Protein AF-0000000074961803 (afdb_homodimer)

Foldseek 3Di:
DQVVLVVQQVCLVDLAAAEAEAEDPDDCVVLVVLQCPPHFRDHPPRGRPDRRYHYQYLVVLPDPVPPVVRSVVVSVCSRCVCVLVSVVVVCVVVVHDDDPVSVVCVVCPNPPVVSPD/DQVVLVVQLVCLVDLAAAEAEAEDPDDCVVLVVLQCPPHFRDHPPRGRPDRRYHYQYLVVLPDPVPPVVRSVVVSVCSRCVCVLVSVVVVCVVVVHDDDPVSVVCVVCPNPPPVSPD

Solvent-accessible surface area (backbone atoms only — not comparable to full-atom values): 13201 Å² total; per-residue (Å²): 105,70,59,52,31,39,51,50,28,59,48,26,75,44,62,46,37,36,38,37,37,36,58,49,92,64,88,54,62,66,51,54,52,59,26,20,82,89,48,74,41,49,40,96,89,40,63,33,77,44,89,34,39,44,63,45,61,43,62,77,33,62,52,86,84,62,53,59,58,61,21,49,50,53,46,49,49,60,73,45,62,59,50,65,58,51,49,51,51,50,32,51,75,68,68,43,77,77,47,71,68,44,54,54,32,52,71,68,41,58,86,44,56,82,70,48,133,106,71,58,53,32,39,51,48,26,60,47,25,76,44,62,47,38,36,39,36,37,37,57,50,91,65,87,55,64,69,50,53,51,59,25,21,81,89,50,75,40,48,40,97,89,38,62,34,76,44,88,34,38,44,63,45,60,43,60,78,32,63,53,87,84,62,52,59,57,60,20,49,50,54,47,50,48,61,73,44,60,60,50,62,59,50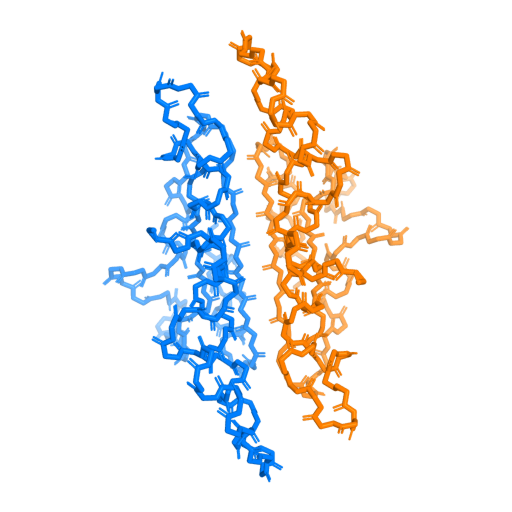,49,50,52,49,33,50,75,68,68,42,77,78,47,69,65,43,54,53,34,54,71,69,41,57,87,45,57,82,70,48,134

Nearest PDB structures (foldseek):
  8h4m-assembly1_A  TM=3.396E-01  e=4.569E+00  Mus musculus
  8jqz-assembly1_A  TM=2.822E-01  e=9.195E+00  Mus musculus molossinus
  8h4m-assembly1_A  TM=3.396E-01  e=3.663E+00  Mus musculus

pLDDT: mean 82.12, std 13.28, range [30.39, 95.25]

InterPro domains:
  IPR010734 Copine, C-terminal [PF07002] (1-98)
  IPR045052 Copine [PTHR10857] (1-99)

Structure (mmCIF, N/CA/C/O backbone):
data_AF-0000000074961803-model_v1
#
loop_
_entity.id
_entity.type
_entity.pdbx_description
1 polymer 'Copine C-terminal domain-containing protein'
#
loop_
_atom_site.group_PDB
_atom_site.id
_atom_site.type_symbol
_atom_site.label_atom_id
_atom_site.label_alt_id
_atom_site.label_comp_id
_atom_site.label_asym_id
_atom_site.label_entity_id
_atom_site.label_seq_id
_atom_site.pdbx_PDB_ins_code
_atom_site.Cartn_x
_atom_site.Cartn_y
_atom_site.Cartn_z
_atom_site.occupancy
_atom_site.B_iso_or_equiv
_atom_site.auth_seq_id
_atom_site.auth_comp_id
_atom_site.auth_asym_id
_atom_site.auth_atom_id
_atom_site.pdbx_PDB_model_num
ATOM 1 N N . MET A 1 1 ? -10.328 10.172 -13.977 1 75.62 1 MET A N 1
ATOM 2 C CA . MET A 1 1 ? -10.898 8.938 -13.453 1 75.62 1 MET A CA 1
ATOM 3 C C . MET A 1 1 ? -10.914 7.852 -14.516 1 75.62 1 MET A C 1
ATOM 5 O O . MET A 1 1 ? -10.438 6.738 -14.289 1 75.62 1 MET A O 1
ATOM 9 N N . ALA A 1 2 ? -11.359 8.328 -15.734 1 78.88 2 ALA A N 1
ATOM 10 C CA . ALA A 1 2 ? -11.453 7.32 -16.797 1 78.88 2 ALA A CA 1
ATOM 11 C C . ALA A 1 2 ? -10.086 6.727 -17.109 1 78.88 2 ALA A C 1
ATOM 13 O O . ALA A 1 2 ? -9.945 5.508 -17.219 1 78.88 2 ALA A O 1
ATOM 14 N N . GLN A 1 3 ? -9.125 7.531 -17.094 1 83.81 3 GLN A N 1
ATOM 15 C CA . GLN A 1 3 ? -7.781 7.078 -17.453 1 83.81 3 GLN A CA 1
ATOM 16 C C . GLN A 1 3 ? -7.18 6.223 -16.344 1 83.81 3 GLN A C 1
ATOM 18 O O . GLN A 1 3 ? -6.508 5.227 -16.609 1 83.81 3 GLN A O 1
ATOM 23 N N . THR A 1 4 ? -7.547 6.578 -15.219 1 88.81 4 THR A N 1
ATOM 24 C CA . THR A 1 4 ? -7.051 5.812 -14.078 1 88.81 4 THR A CA 1
ATOM 25 C C . THR A 1 4 ? -7.684 4.422 -14.047 1 88.81 4 THR A C 1
ATOM 27 O O . THR A 1 4 ? -7 3.43 -13.789 1 88.81 4 THR A O 1
ATOM 30 N N . LYS A 1 5 ? -8.914 4.406 -14.391 1 92.44 5 LYS A N 1
ATOM 31 C CA . LYS A 1 5 ? -9.609 3.119 -14.414 1 92.44 5 LYS A CA 1
ATOM 32 C C . LYS A 1 5 ? -9.016 2.201 -15.477 1 92.44 5 LYS A C 1
ATOM 34 O O . LYS A 1 5 ? -8.844 1.002 -15.25 1 92.44 5 LYS A O 1
ATOM 39 N N . GLU A 1 6 ? -8.695 2.834 -16.578 1 92.31 6 GLU A N 1
ATOM 40 C CA . GLU A 1 6 ? -8.07 2.041 -17.625 1 92.31 6 GLU A CA 1
ATOM 41 C C . GLU A 1 6 ? -6.742 1.453 -17.172 1 92.31 6 GLU A C 1
ATOM 43 O O . GLU A 1 6 ? -6.445 0.289 -17.438 1 92.31 6 GLU A O 1
ATOM 48 N N . SER A 1 7 ? -6.012 2.283 -16.547 1 90.62 7 SER A N 1
ATOM 49 C CA . SER A 1 7 ? -4.711 1.839 -16.062 1 90.62 7 SER A CA 1
ATOM 50 C C . SER A 1 7 ? -4.859 0.701 -15.055 1 90.62 7 SER A C 1
ATOM 52 O O . SER A 1 7 ? -4.082 -0.256 -15.07 1 90.62 7 SER A O 1
ATOM 54 N N . ILE A 1 8 ? -5.832 0.821 -14.258 1 92.44 8 ILE A N 1
ATOM 55 C CA . ILE A 1 8 ? -6.062 -0.197 -13.234 1 92.44 8 ILE A CA 1
ATOM 56 C C . ILE A 1 8 ? -6.512 -1.497 -13.898 1 92.44 8 ILE A C 1
ATOM 58 O O . ILE A 1 8 ? -6.047 -2.58 -13.531 1 92.44 8 ILE A O 1
ATOM 62 N N . VAL A 1 9 ? -7.352 -1.393 -14.883 1 93.81 9 VAL A N 1
ATOM 63 C CA . VAL A 1 9 ? -7.844 -2.564 -15.602 1 93.81 9 VAL A CA 1
ATOM 64 C C . VAL A 1 9 ? -6.676 -3.285 -16.281 1 93.81 9 VAL A C 1
ATOM 66 O O . VAL A 1 9 ? -6.562 -4.512 -16.188 1 93.81 9 VAL A O 1
ATOM 69 N N . ASN A 1 10 ? -5.805 -2.537 -16.828 1 90.75 10 ASN A N 1
ATOM 70 C CA . ASN A 1 10 ? -4.645 -3.125 -17.5 1 90.75 10 ASN A CA 1
ATOM 71 C C . ASN A 1 10 ? -3.674 -3.734 -16.5 1 90.75 10 ASN A C 1
ATOM 73 O O . ASN A 1 10 ? -3.104 -4.797 -16.734 1 90.75 10 ASN A O 1
ATOM 77 N N . ALA A 1 11 ? -3.523 -3.074 -15.422 1 90.19 11 ALA A N 1
ATOM 78 C CA . ALA A 1 11 ? -2.605 -3.543 -14.383 1 90.19 11 ALA A CA 1
ATOM 79 C C . ALA A 1 11 ? -3.115 -4.832 -13.742 1 90.19 11 ALA A C 1
ATOM 81 O O . ALA A 1 11 ? -2.324 -5.652 -13.273 1 90.19 11 ALA A O 1
ATOM 82 N N . SER A 1 12 ? -4.348 -5.02 -13.781 1 91.31 12 SER A N 1
ATOM 83 C CA . SER A 1 12 ? -4.965 -6.16 -13.117 1 91.31 12 SER A CA 1
ATOM 84 C C . SER A 1 12 ? -4.566 -7.473 -13.781 1 91.31 12 SER A C 1
ATOM 86 O O . SER A 1 12 ? -4.781 -8.547 -13.219 1 91.31 12 SER A O 1
ATOM 88 N N . LYS A 1 13 ? -3.971 -7.355 -14.93 1 89.31 13 LYS A N 1
ATOM 89 C CA . LYS A 1 13 ? -3.492 -8.539 -15.641 1 89.31 13 LYS A CA 1
ATOM 90 C C . LYS A 1 13 ? -2.17 -9.031 -15.055 1 89.31 13 LYS A C 1
ATOM 92 O O . LYS A 1 13 ? -1.731 -10.141 -15.352 1 89.31 13 LYS A O 1
ATOM 97 N N . PHE A 1 14 ? -1.564 -8.203 -14.273 1 84.94 14 PHE A N 1
ATOM 98 C CA . PHE A 1 14 ? -0.27 -8.523 -13.68 1 84.94 14 PHE A CA 1
ATOM 99 C C . PHE A 1 14 ? -0.413 -8.82 -12.195 1 84.94 14 PHE A C 1
ATOM 101 O O . PHE A 1 14 ? -1.359 -8.359 -11.555 1 84.94 14 PHE A O 1
ATOM 108 N N . PRO A 1 15 ? 0.457 -9.688 -11.656 1 85.94 15 PRO A N 1
ATOM 109 C CA . PRO A 1 15 ? 0.42 -10 -10.227 1 85.94 15 PRO A CA 1
ATOM 110 C C . PRO A 1 15 ? 0.887 -8.836 -9.359 1 85.94 15 PRO A C 1
ATOM 112 O O . PRO A 1 15 ? 2.021 -8.836 -8.875 1 85.94 15 PRO A O 1
ATOM 115 N N . MET A 1 16 ? -0.04 -7.84 -9.172 1 89.06 16 MET A N 1
ATOM 116 C CA . MET A 1 16 ? 0.317 -6.691 -8.344 1 89.06 16 MET A CA 1
ATOM 117 C C . MET A 1 16 ? -0.865 -6.25 -7.488 1 89.06 16 MET A C 1
ATOM 119 O O . MET A 1 16 ? -1.997 -6.68 -7.715 1 89.06 16 MET A O 1
ATOM 123 N N . LEU A 1 17 ? -0.54 -5.508 -6.5 1 91.94 17 LEU A N 1
ATOM 124 C CA . LEU A 1 17 ? -1.51 -4.891 -5.602 1 91.94 17 LEU A CA 1
ATOM 125 C C . LEU A 1 17 ? -1.197 -3.412 -5.402 1 91.94 17 LEU A C 1
ATOM 127 O O . LEU A 1 17 ? -0.03 -3.029 -5.285 1 91.94 17 LEU A O 1
ATOM 131 N N . ILE A 1 18 ? -2.264 -2.623 -5.434 1 94.62 18 ILE A N 1
ATOM 132 C CA . ILE A 1 18 ? -2.135 -1.193 -5.176 1 94.62 18 ILE A CA 1
ATOM 133 C C . ILE A 1 18 ? -2.867 -0.83 -3.887 1 94.62 18 ILE A C 1
ATOM 135 O O . ILE A 1 18 ? -4.07 -1.071 -3.76 1 94.62 18 ILE A O 1
ATOM 139 N N . ILE A 1 19 ? -2.148 -0.297 -2.922 1 95.06 19 ILE A N 1
ATOM 140 C CA . ILE A 1 19 ? -2.717 0.167 -1.662 1 95.06 19 ILE A CA 1
ATOM 141 C C . ILE A 1 19 ? -2.676 1.692 -1.607 1 95.06 19 ILE A C 1
ATOM 143 O O . ILE A 1 19 ? -1.617 2.299 -1.795 1 95.06 19 ILE A O 1
ATOM 147 N N . THR A 1 20 ? -3.814 2.258 -1.482 1 95.25 20 THR A N 1
ATOM 148 C CA . THR A 1 20 ? -3.912 3.707 -1.357 1 95.25 20 THR A CA 1
ATOM 149 C C . THR A 1 20 ? -4.301 4.102 0.064 1 95.25 20 THR A C 1
ATOM 151 O O . THR A 1 20 ? -5.336 3.668 0.574 1 95.25 20 THR A O 1
ATOM 154 N N . VAL A 1 21 ? -3.49 4.848 0.674 1 93.25 21 VAL A N 1
ATOM 155 C CA . VAL A 1 21 ? -3.734 5.316 2.035 1 93.25 21 VAL A CA 1
ATOM 156 C C . VAL A 1 21 ? -4.109 6.793 2.016 1 93.25 21 VAL A C 1
ATOM 158 O O . VAL A 1 21 ? -3.338 7.633 1.545 1 93.25 21 VAL A O 1
ATOM 161 N N . GLY A 1 22 ? -5.258 7.137 2.494 1 91.88 22 GLY A N 1
ATOM 162 C CA . GLY A 1 22 ? -5.707 8.516 2.615 1 91.88 22 GLY A CA 1
ATOM 163 C C . GLY A 1 22 ? -5.531 9.078 4.012 1 91.88 22 GLY A C 1
ATOM 164 O O . GLY A 1 22 ? -6.141 8.594 4.969 1 91.88 22 GLY A O 1
ATOM 165 N N . MET A 1 23 ? -4.785 10.125 4.289 1 80.56 23 MET A N 1
ATOM 166 C CA . MET A 1 23 ? -4.402 10.609 5.613 1 80.56 23 MET A CA 1
ATOM 167 C C . MET A 1 23 ? -5.281 11.781 6.039 1 80.56 23 MET A C 1
ATOM 169 O O . MET A 1 23 ? -5.375 12.086 7.227 1 80.56 23 MET A O 1
ATOM 173 N N . GLY A 1 24 ? -5.93 12.477 5.266 1 74.44 24 GLY A N 1
ATOM 174 C CA . GLY A 1 24 ? -6.621 13.695 5.648 1 74.44 24 GLY A CA 1
ATOM 175 C C . GLY A 1 24 ? -8.117 13.633 5.418 1 74.44 24 GLY A C 1
ATOM 176 O O . GLY A 1 24 ? -8.656 12.57 5.094 1 74.44 24 GLY A O 1
ATOM 177 N N . PRO A 1 25 ? -8.688 14.719 5.934 1 75.5 25 PRO A N 1
ATOM 178 C CA . PRO A 1 25 ? -10.141 14.828 5.812 1 75.5 25 PRO A CA 1
ATOM 179 C C . PRO A 1 25 ? -10.594 15.023 4.367 1 75.5 25 PRO A C 1
ATOM 181 O O . PRO A 1 25 ? -11.781 15.258 4.121 1 75.5 25 PRO A O 1
ATOM 184 N N . ALA A 1 26 ? -9.727 14.773 3.516 1 78.44 26 ALA A N 1
ATOM 185 C CA . ALA A 1 26 ? -10.102 14.977 2.117 1 78.44 26 ALA A CA 1
ATOM 186 C C . ALA A 1 26 ? -11.133 13.945 1.675 1 78.44 26 ALA A C 1
ATOM 188 O O . ALA A 1 26 ? -11.438 13 2.41 1 78.44 26 ALA A O 1
ATOM 189 N N . GLU A 1 27 ? -11.789 14.398 0.527 1 82.44 27 GLU A N 1
ATOM 190 C CA . GLU A 1 27 ? -12.742 13.461 -0.07 1 82.44 27 GLU A CA 1
ATOM 191 C C . GLU A 1 27 ? -12.023 12.398 -0.897 1 82.44 27 GLU A C 1
ATOM 193 O O . GLU A 1 27 ? -11.297 12.727 -1.84 1 82.44 27 GLU A O 1
ATOM 198 N N . PHE A 1 28 ? -12.227 11.156 -0.485 1 86.44 28 PHE A N 1
ATOM 199 C CA . PHE A 1 28 ? -11.547 10.055 -1.158 1 86.44 28 PHE A CA 1
ATOM 200 C C . PHE A 1 28 ? -12.539 9.195 -1.929 1 86.44 28 PHE A C 1
ATOM 202 O O . PHE A 1 28 ? -12.352 7.988 -2.064 1 86.44 28 PHE A O 1
ATOM 209 N N . ASP A 1 29 ? -13.586 9.922 -2.434 1 87.44 29 ASP A N 1
ATOM 210 C CA . ASP A 1 29 ? -14.625 9.18 -3.152 1 87.44 29 ASP A CA 1
ATOM 211 C C . ASP A 1 29 ? -14.039 8.477 -4.375 1 87.44 29 ASP A C 1
ATOM 213 O O . ASP A 1 29 ? -14.43 7.352 -4.695 1 87.44 29 ASP A O 1
ATOM 217 N N . ALA A 1 30 ? -13.195 9.133 -5.031 1 87.75 30 ALA A N 1
ATOM 218 C CA . ALA A 1 30 ? -12.578 8.547 -6.223 1 87.75 30 ALA A CA 1
ATOM 219 C C . ALA A 1 30 ? -11.766 7.309 -5.867 1 87.75 30 ALA A C 1
ATOM 221 O O . ALA A 1 30 ? -11.789 6.312 -6.594 1 87.75 30 ALA A O 1
ATOM 222 N N . MET A 1 31 ? -11.07 7.359 -4.723 1 90.12 31 MET A N 1
ATOM 223 C CA . MET A 1 31 ? -10.25 6.227 -4.297 1 90.12 31 MET A CA 1
ATOM 224 C C . MET A 1 31 ? -11.133 5.059 -3.857 1 90.12 31 MET A C 1
ATOM 226 O O . MET A 1 31 ? -10.781 3.896 -4.07 1 90.12 31 MET A O 1
ATOM 230 N N . VAL A 1 32 ? -12.25 5.391 -3.297 1 90.38 32 VAL A N 1
ATOM 231 C CA . VAL A 1 32 ? -13.219 4.371 -2.902 1 90.38 32 VAL A CA 1
ATOM 232 C C . VAL A 1 32 ? -13.781 3.68 -4.145 1 90.38 32 VAL A C 1
ATOM 234 O O . VAL A 1 32 ? -13.969 2.461 -4.148 1 90.38 32 VAL A O 1
ATOM 237 N N . GLU A 1 33 ? -13.992 4.457 -5.141 1 89.94 33 GLU A N 1
ATOM 238 C CA . GLU A 1 33 ? -14.484 3.893 -6.395 1 89.94 33 GLU A CA 1
ATOM 239 C C . GLU A 1 33 ? -13.445 2.984 -7.039 1 89.94 33 GLU A C 1
ATOM 241 O O . GLU A 1 33 ? -13.773 1.898 -7.52 1 89.94 33 GLU A O 1
ATOM 246 N N . LEU A 1 34 ? -12.242 3.402 -7.027 1 91.5 34 LEU A N 1
ATOM 247 C CA . LEU A 1 34 ? -11.172 2.627 -7.641 1 91.5 34 LEU A CA 1
ATOM 248 C C . LEU A 1 34 ? -10.945 1.324 -6.883 1 91.5 34 LEU A C 1
ATOM 250 O O . LEU A 1 34 ? -10.43 0.354 -7.445 1 91.5 34 LEU A O 1
ATOM 254 N N . ASP A 1 35 ? -11.148 1.322 -5.559 1 90.56 35 ASP A N 1
ATOM 255 C CA . ASP A 1 35 ? -11.039 0.117 -4.742 1 90.56 35 ASP A CA 1
ATOM 256 C C . ASP A 1 35 ? -11.984 -0.974 -5.238 1 90.56 35 ASP A C 1
ATOM 258 O O . ASP A 1 35 ? -11.695 -2.164 -5.09 1 90.56 35 ASP A O 1
ATOM 262 N N . GLY A 1 36 ? -13.086 -0.629 -5.922 1 85.25 36 GLY A N 1
ATOM 263 C CA . GLY A 1 36 ? -13.992 -1.536 -6.609 1 85.25 36 GLY A CA 1
ATOM 264 C C . GLY A 1 36 ? -14.625 -2.559 -5.684 1 85.25 36 GLY A C 1
ATOM 265 O O . GLY A 1 36 ? -14.891 -3.693 -6.094 1 85.25 36 GLY A O 1
ATOM 266 N N . ASP A 1 37 ? -14.703 -2.285 -4.375 1 80.06 37 ASP A N 1
ATOM 267 C CA . ASP A 1 37 ? -15.289 -3.244 -3.441 1 80.06 37 ASP A CA 1
ATOM 268 C C . ASP A 1 37 ? -16.734 -3.551 -3.803 1 80.06 37 ASP A C 1
ATOM 270 O O . ASP A 1 37 ? -17.172 -4.703 -3.723 1 80.06 37 ASP A O 1
ATOM 274 N N . ASP A 1 38 ? -17.453 -2.588 -4.273 1 83.12 38 ASP A N 1
ATOM 275 C CA . ASP A 1 38 ? -18.875 -2.766 -4.602 1 83.12 38 ASP A CA 1
ATOM 276 C C . ASP A 1 38 ? -19.047 -3.182 -6.062 1 83.12 38 ASP A C 1
ATOM 278 O O . ASP A 1 38 ? -19.812 -4.102 -6.359 1 83.12 38 ASP A O 1
ATOM 282 N N . VAL A 1 39 ? -18.297 -2.486 -6.91 1 86.12 39 VAL A N 1
ATOM 283 C CA . VAL A 1 39 ? -18.359 -2.768 -8.344 1 86.12 39 VAL A CA 1
ATOM 284 C C . VAL A 1 39 ? -16.938 -2.881 -8.898 1 86.12 39 VAL A C 1
ATOM 286 O O . VAL A 1 39 ? -16.125 -1.963 -8.75 1 86.12 39 VAL A O 1
ATOM 289 N N . ARG A 1 40 ? -16.766 -3.992 -9.555 1 92.5 40 ARG A N 1
ATOM 290 C CA . ARG A 1 40 ? -15.469 -4.215 -10.188 1 92.5 40 ARG A CA 1
ATOM 291 C C . ARG A 1 40 ? -15.109 -3.07 -11.125 1 92.5 40 ARG A C 1
ATOM 293 O O . ARG A 1 40 ? -15.953 -2.604 -11.891 1 92.5 40 ARG A O 1
ATOM 300 N N . VAL A 1 41 ? -13.836 -2.602 -11.023 1 93.56 41 VAL A N 1
ATOM 301 C CA . VAL A 1 41 ? -13.367 -1.518 -11.875 1 93.56 41 VAL A CA 1
ATOM 302 C C . VAL A 1 41 ? -13.398 -1.965 -13.336 1 93.56 41 VAL A C 1
ATOM 304 O O . VAL A 1 41 ? -13.016 -3.09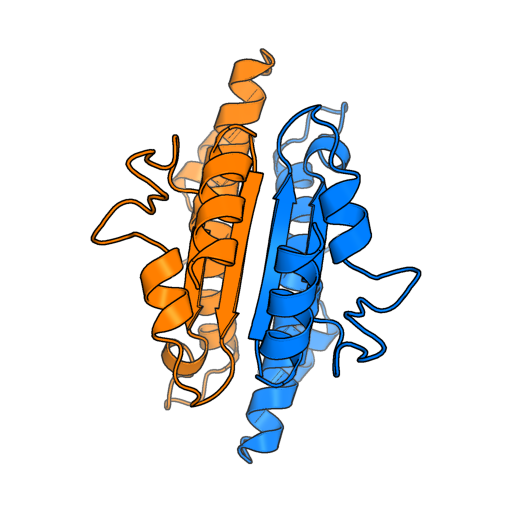4 -13.656 1 93.56 41 VAL A O 1
ATOM 307 N N . SER A 1 42 ? -13.938 -1.119 -14.156 1 94.5 42 SER A N 1
ATOM 308 C CA . SER A 1 42 ? -14.023 -1.426 -15.578 1 94.5 42 SER A CA 1
ATOM 309 C C . SER A 1 42 ? -13.734 -0.192 -16.438 1 94.5 42 SER A C 1
ATOM 311 O O . SER A 1 42 ? -13.781 0.935 -15.938 1 94.5 42 SER A O 1
ATOM 313 N N . PHE A 1 43 ? -13.297 -0.5 -17.625 1 93.19 43 PHE A N 1
ATOM 314 C CA . PHE A 1 43 ? -13.031 0.545 -18.609 1 93.19 43 PHE A CA 1
ATOM 315 C C . PHE A 1 43 ? -13.438 0.089 -20 1 93.19 43 PHE A C 1
ATOM 317 O O . PHE A 1 43 ? -12.922 -0.915 -20.5 1 93.19 43 PHE A O 1
ATOM 324 N N . ARG A 1 44 ? -14.406 0.854 -20.656 1 94.31 44 ARG A N 1
ATOM 325 C CA . ARG A 1 44 ? -14.914 0.551 -22 1 94.31 44 ARG A CA 1
ATOM 326 C C . ARG A 1 44 ? -15.344 -0.907 -22.094 1 94.31 44 ARG A C 1
ATOM 328 O O . ARG A 1 44 ? -14.945 -1.616 -23.016 1 94.31 44 ARG A O 1
ATOM 335 N N . GLY A 1 45 ? -16.047 -1.364 -21.047 1 93.69 45 GLY A N 1
ATOM 336 C CA . GLY A 1 45 ? -16.641 -2.689 -21.094 1 93.69 45 GLY A CA 1
ATOM 337 C C . GLY A 1 45 ? -15.703 -3.783 -20.641 1 93.69 45 GLY A C 1
ATOM 338 O O . GLY A 1 45 ? -16.094 -4.945 -20.516 1 93.69 45 GLY A O 1
ATOM 339 N N . LYS A 1 46 ? -14.523 -3.422 -20.453 1 94.75 46 LYS A N 1
ATOM 340 C CA . LYS A 1 46 ? -13.562 -4.406 -19.969 1 94.75 46 LYS A CA 1
ATOM 341 C C . LYS A 1 46 ? -13.383 -4.316 -18.453 1 94.75 46 LYS A C 1
ATOM 343 O O . LYS A 1 46 ? -13.078 -3.246 -17.922 1 94.75 46 LYS A O 1
ATOM 348 N N . TYR A 1 47 ? -13.602 -5.418 -17.828 1 94.56 47 TYR A N 1
ATOM 349 C CA . TYR A 1 47 ? -13.5 -5.453 -16.375 1 94.56 47 TYR A CA 1
ATOM 350 C C . TYR A 1 47 ? -12.094 -5.863 -15.945 1 94.56 47 TYR A C 1
ATOM 352 O O . TYR A 1 47 ? -11.422 -6.629 -16.641 1 94.56 47 TYR A O 1
ATOM 360 N N . ALA A 1 48 ? -11.727 -5.289 -14.742 1 95 48 ALA A N 1
ATOM 361 C CA . ALA A 1 48 ? -10.469 -5.742 -14.148 1 95 48 ALA A CA 1
ATOM 362 C C . ALA A 1 48 ? -10.484 -7.246 -13.898 1 95 48 ALA A C 1
ATOM 364 O O . ALA A 1 48 ? -11.5 -7.797 -13.461 1 95 48 ALA A O 1
ATOM 365 N N . GLN A 1 49 ? -9.344 -7.879 -14.234 1 91 49 GLN A N 1
ATOM 366 C CA . GLN A 1 49 ? -9.25 -9.328 -14.07 1 91 49 GLN A CA 1
ATOM 367 C C . GLN A 1 49 ? -9.266 -9.711 -12.594 1 91 49 GLN A C 1
ATOM 369 O O . GLN A 1 49 ? -9.789 -10.773 -12.227 1 91 49 GLN A O 1
ATOM 374 N N . ARG A 1 50 ? -8.688 -8.93 -11.789 1 87.44 50 ARG A N 1
ATOM 375 C CA . ARG A 1 50 ? -8.633 -9.133 -10.352 1 87.44 50 ARG A CA 1
ATOM 376 C C . ARG A 1 50 ? -8.82 -7.816 -9.602 1 87.44 50 ARG A C 1
ATOM 378 O O . ARG A 1 50 ? -8.672 -6.742 -10.18 1 87.44 50 ARG A O 1
ATOM 385 N N . ASP A 1 51 ? -9.242 -7.984 -8.391 1 90 51 ASP A N 1
ATOM 386 C CA . ASP A 1 51 ? -9.281 -6.824 -7.508 1 90 51 ASP A CA 1
ATOM 387 C C . ASP A 1 51 ? -7.898 -6.5 -6.961 1 90 51 ASP A C 1
ATOM 389 O O . ASP A 1 51 ? -7.383 -7.211 -6.094 1 90 51 ASP A O 1
ATOM 393 N N . ILE A 1 52 ? -7.371 -5.336 -7.531 1 91.69 52 ILE A N 1
ATOM 394 C CA . ILE A 1 52 ? -5.969 -5.133 -7.188 1 91.69 52 ILE A CA 1
ATOM 395 C C . ILE A 1 52 ? -5.824 -3.873 -6.34 1 91.69 52 ILE A C 1
ATOM 397 O O . ILE A 1 52 ? -4.727 -3.555 -5.871 1 91.69 52 ILE A O 1
ATOM 401 N N . VAL A 1 53 ? -6.887 -3.08 -6.109 1 94.5 53 VAL A N 1
ATOM 402 C CA . VAL A 1 53 ? -6.777 -1.812 -5.398 1 94.5 53 VAL A CA 1
ATOM 403 C C . VAL A 1 53 ? -7.418 -1.938 -4.016 1 94.5 53 VAL A C 1
ATOM 405 O O . VAL A 1 53 ? -8.516 -2.484 -3.883 1 94.5 53 VAL A O 1
ATOM 408 N N . GLN A 1 54 ? -6.699 -1.562 -3.018 1 93.56 54 GLN A N 1
ATOM 409 C CA . GLN A 1 54 ? -7.18 -1.475 -1.643 1 93.56 54 GLN A C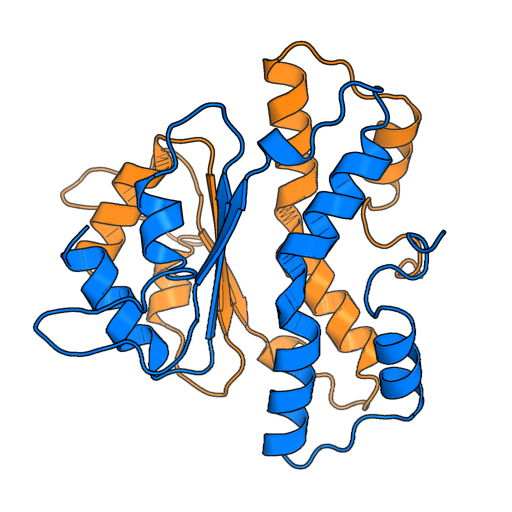A 1
ATOM 410 C C . GLN A 1 54 ? -7.055 -0.051 -1.106 1 93.56 54 GLN A C 1
ATOM 412 O O . GLN A 1 54 ? -5.973 0.539 -1.142 1 93.56 54 GLN A O 1
ATOM 417 N N . PHE A 1 55 ? -8.141 0.528 -0.681 1 94.81 55 PHE A N 1
ATOM 418 C CA . PHE A 1 55 ? -8.125 1.861 -0.093 1 94.81 55 PHE A CA 1
ATOM 419 C C . PHE A 1 55 ? -8.211 1.784 1.427 1 94.81 55 PHE A C 1
ATOM 421 O O . PHE A 1 55 ? -9.086 1.108 1.972 1 94.81 55 PHE A O 1
ATOM 428 N N . VAL A 1 56 ? -7.289 2.486 2.117 1 93.25 56 VAL A N 1
ATOM 429 C CA . VAL A 1 56 ? -7.227 2.518 3.574 1 93.25 56 VAL A CA 1
ATOM 430 C C . VAL A 1 56 ? -7.312 3.963 4.062 1 93.25 56 VAL A C 1
ATOM 432 O O . VAL A 1 56 ? -6.328 4.703 4.004 1 93.25 56 VAL A O 1
ATOM 435 N N . PRO A 1 57 ? -8.547 4.34 4.496 1 90.25 57 PRO A N 1
ATOM 436 C CA . PRO A 1 57 ? -8.703 5.695 5.031 1 90.25 57 PRO A CA 1
ATOM 437 C C . PRO A 1 57 ? -8.109 5.852 6.43 1 90.25 57 PRO A C 1
ATOM 439 O O . PRO A 1 57 ? -8.664 5.332 7.402 1 90.25 57 PRO A O 1
ATOM 442 N N . PHE A 1 58 ? -7.148 6.598 6.555 1 82.19 58 PHE A N 1
ATOM 443 C CA . PHE A 1 58 ? -6.375 6.805 7.773 1 82.19 58 PHE A CA 1
ATOM 444 C C . PHE A 1 58 ? -7.262 7.352 8.891 1 82.19 58 PHE A C 1
ATOM 446 O O . PHE A 1 58 ? -7.121 6.961 10.047 1 82.19 58 PHE A O 1
ATOM 453 N N . ARG A 1 59 ? -8.141 8.156 8.508 1 78.81 59 ARG A N 1
ATOM 454 C CA . ARG A 1 59 ? -8.953 8.867 9.484 1 78.81 59 ARG A CA 1
ATOM 455 C C . ARG A 1 59 ? -9.82 7.902 10.289 1 78.81 59 ARG A C 1
ATOM 457 O O . ARG A 1 59 ? -10.188 8.195 11.43 1 78.81 59 ARG A O 1
ATOM 464 N N . ASP A 1 60 ? -10.023 6.766 9.766 1 82.06 60 ASP A N 1
ATOM 465 C CA . ASP A 1 60 ? -10.898 5.801 10.422 1 82.06 60 ASP A CA 1
ATOM 466 C C . ASP A 1 60 ? -10.164 5.082 11.555 1 82.06 60 ASP A C 1
ATOM 468 O O . ASP A 1 60 ? -10.797 4.422 12.383 1 82.06 60 ASP A O 1
ATOM 472 N N . TYR A 1 61 ? -8.945 5.324 11.609 1 77.81 61 TYR A N 1
ATOM 473 C CA . TYR A 1 61 ? -8.188 4.547 12.578 1 77.81 61 TYR A CA 1
ATOM 474 C C . TYR A 1 61 ? -7.703 5.43 13.727 1 77.81 61 TYR A C 1
ATOM 476 O O . TYR A 1 61 ? -7.16 4.93 14.711 1 77.81 61 TYR A O 1
ATOM 484 N N . ILE A 1 62 ? -7.852 6.625 13.469 1 73.5 62 ILE A N 1
ATOM 485 C CA . ILE A 1 62 ? -7.441 7.527 14.539 1 73.5 62 ILE A CA 1
ATOM 486 C C . ILE A 1 62 ? -8.516 7.559 15.625 1 73.5 62 ILE A C 1
ATOM 488 O O . ILE A 1 62 ? -9.672 7.875 15.352 1 73.5 62 ILE A O 1
ATOM 492 N N . ASP A 1 63 ? -8.211 6.656 16.594 1 67.12 63 ASP A N 1
ATOM 493 C CA . ASP A 1 63 ? -9.133 6.578 17.719 1 67.12 63 ASP A CA 1
ATOM 494 C C . ASP A 1 63 ? -9.008 7.809 18.609 1 67.12 63 ASP A C 1
ATOM 496 O O . ASP A 1 63 ? -7.934 8.406 18.719 1 67.12 63 ASP A O 1
ATOM 500 N N . LYS A 1 64 ? -10.156 8.195 19.047 1 64.56 64 LYS A N 1
ATOM 501 C CA . LYS A 1 64 ? -10.258 9.328 19.969 1 64.56 64 LYS A CA 1
ATOM 502 C C . LYS A 1 64 ? -9.688 8.977 21.344 1 64.56 64 LYS A C 1
ATOM 504 O O . LYS A 1 64 ? -9.383 9.859 22.141 1 64.56 64 LYS A O 1
ATOM 509 N N . THR A 1 65 ? -9.555 7.801 21.578 1 66.62 65 THR A N 1
ATOM 510 C CA . THR A 1 65 ? -9.141 7.414 22.922 1 66.62 65 THR A CA 1
ATOM 511 C C . THR A 1 65 ? -7.68 7.785 23.172 1 66.62 65 THR A C 1
ATOM 513 O O . THR A 1 65 ? -7.23 7.824 24.328 1 66.62 65 THR A O 1
ATOM 516 N N . GLY A 1 66 ? -7.027 8.117 22.125 1 71.94 66 GLY A N 1
ATOM 517 C CA . GLY A 1 66 ? -5.672 8.617 22.312 1 71.94 66 GLY A CA 1
ATOM 518 C C . GLY A 1 66 ? -4.617 7.527 22.219 1 71.94 66 GLY A C 1
ATOM 519 O O . GLY A 1 66 ? -3.426 7.801 22.359 1 71.94 66 GLY A O 1
ATOM 520 N N . ASN A 1 67 ? -5.059 6.312 22.109 1 79.81 67 ASN A N 1
ATOM 521 C CA . ASN A 1 67 ? -4.059 5.27 21.922 1 79.81 67 ASN A CA 1
ATOM 522 C C . ASN A 1 67 ? -3.621 5.176 20.469 1 79.81 67 ASN A C 1
ATOM 524 O O . ASN A 1 67 ? -4.145 4.355 19.703 1 79.81 67 ASN A O 1
ATOM 528 N N . HIS A 1 68 ? -2.625 5.902 20.141 1 81.31 68 HIS A N 1
ATOM 529 C CA . HIS A 1 68 ? -2.195 6.055 18.766 1 81.31 68 HIS A CA 1
ATOM 530 C C . HIS A 1 68 ? -1.4 4.84 18.297 1 81.31 68 HIS A C 1
ATOM 532 O O . HIS A 1 68 ? -1.289 4.594 17.094 1 81.31 68 HIS A O 1
ATOM 538 N N . ILE A 1 69 ? -0.885 4.156 19.297 1 80.25 69 ILE A N 1
ATOM 539 C CA . ILE A 1 69 ? -0.185 2.924 18.953 1 80.25 69 ILE A CA 1
ATOM 540 C C . ILE A 1 69 ? -1.183 1.893 18.422 1 80.25 69 ILE A C 1
ATOM 542 O O . ILE A 1 69 ? -0.93 1.23 17.422 1 80.25 69 ILE A O 1
ATOM 546 N N . LEU A 1 70 ? -2.248 1.812 19.094 1 81.56 70 LEU A N 1
ATOM 547 C CA . LEU A 1 70 ? -3.295 0.894 18.672 1 81.56 70 LEU A CA 1
ATOM 548 C C . LEU A 1 70 ? -3.869 1.319 17.312 1 81.56 70 LEU A C 1
ATOM 550 O O . LEU A 1 70 ? -4.16 0.475 16.469 1 81.56 70 LEU A O 1
ATOM 554 N N . SER A 1 71 ? -3.982 2.566 17.078 1 84.56 71 SER A N 1
ATOM 555 C CA . SER A 1 71 ? -4.48 3.078 15.812 1 84.56 71 SER A CA 1
ATOM 556 C C . SER A 1 71 ? -3.549 2.709 14.664 1 84.56 71 SER A C 1
ATOM 558 O O . SER A 1 71 ? -4 2.262 13.609 1 84.56 71 SER A O 1
ATOM 560 N N . LEU A 1 72 ? -2.279 2.889 14.93 1 84.62 72 LEU A N 1
ATOM 561 C CA . LEU A 1 72 ? -1.291 2.557 13.906 1 84.62 72 LEU A CA 1
ATOM 562 C C . LEU A 1 72 ? -1.293 1.061 13.617 1 84.62 72 LEU A C 1
ATOM 564 O O . LEU A 1 72 ? -1.179 0.651 12.461 1 84.62 72 LEU A O 1
ATOM 568 N N . ALA A 1 73 ? -1.468 0.31 14.609 1 84 73 ALA A N 1
ATOM 569 C CA . ALA A 1 73 ? -1.508 -1.141 14.438 1 84 73 ALA A CA 1
ATOM 570 C C . ALA A 1 73 ? -2.703 -1.563 13.594 1 84 73 ALA A C 1
ATOM 572 O O . ALA A 1 73 ? -2.592 -2.467 12.758 1 84 73 ALA A O 1
ATOM 573 N N . ARG A 1 74 ? -3.781 -0.931 13.797 1 85.88 74 ARG A N 1
ATOM 574 C CA . ARG A 1 74 ? -4.98 -1.232 13.023 1 85.88 74 ARG A CA 1
ATOM 575 C C . ARG A 1 74 ? -4.816 -0.804 11.57 1 85.88 74 ARG A C 1
ATOM 577 O O . ARG A 1 74 ? -5.238 -1.515 10.656 1 85.88 74 ARG A O 1
ATOM 584 N N . LEU A 1 75 ? -4.215 0.331 11.453 1 87.94 75 LEU A N 1
ATOM 585 C CA . LEU A 1 75 ? -3.924 0.81 10.109 1 87.94 75 LEU A CA 1
ATOM 586 C C . LEU A 1 75 ? -2.996 -0.154 9.375 1 87.94 75 LEU A C 1
ATOM 588 O O . LEU A 1 75 ? -3.25 -0.515 8.227 1 87.94 75 LEU A O 1
ATOM 592 N N . ALA A 1 76 ? -1.977 -0.547 10.047 1 89.19 76 ALA A N 1
ATOM 593 C CA . ALA A 1 76 ? -1.008 -1.465 9.453 1 89.19 76 ALA A CA 1
ATOM 594 C C . ALA A 1 76 ? -1.661 -2.797 9.102 1 89.19 76 ALA A C 1
ATOM 596 O O . ALA A 1 76 ? -1.366 -3.381 8.055 1 89.19 76 ALA A O 1
ATOM 597 N N . LYS A 1 77 ? -2.5 -3.236 9.875 1 87.38 77 LYS A N 1
ATOM 598 C CA . LYS A 1 77 ? -3.221 -4.48 9.617 1 87.38 77 LYS A CA 1
ATOM 599 C C . LYS A 1 77 ? -4.004 -4.395 8.305 1 87.38 77 LYS A C 1
ATOM 601 O O . LYS A 1 77 ? -3.979 -5.328 7.5 1 87.38 77 LYS A O 1
ATOM 606 N N . ASP A 1 78 ? -4.66 -3.305 8.156 1 89.62 78 ASP A N 1
ATOM 607 C CA . ASP A 1 78 ? -5.477 -3.156 6.957 1 89.62 78 ASP A CA 1
ATOM 608 C C . ASP A 1 78 ? -4.605 -2.938 5.727 1 89.62 78 ASP A C 1
ATOM 610 O O . ASP A 1 78 ? -4.938 -3.398 4.633 1 89.62 78 ASP A O 1
ATOM 614 N N . VAL A 1 79 ? -3.504 -2.277 5.867 1 91.06 79 VAL A N 1
ATOM 615 C CA . VAL A 1 79 ? -2.572 -2.053 4.77 1 91.06 79 VAL A CA 1
ATOM 616 C C . VAL A 1 79 ? -1.984 -3.387 4.312 1 91.06 79 VAL A C 1
ATOM 618 O O . VAL A 1 79 ? -1.847 -3.633 3.111 1 91.06 79 VAL A O 1
ATOM 621 N N . LEU A 1 80 ? -1.801 -4.27 5.188 1 91.31 80 LEU A N 1
ATOM 622 C CA . LEU A 1 80 ? -1.142 -5.527 4.863 1 91.31 80 LEU A CA 1
ATOM 623 C C . LEU A 1 80 ? -2.166 -6.637 4.633 1 91.31 80 LEU A C 1
ATOM 625 O O . LEU A 1 80 ? -1.799 -7.789 4.406 1 91.31 80 LEU A O 1
ATOM 629 N N . ALA A 1 81 ? -3.334 -6.359 4.66 1 88.19 81 ALA A N 1
ATOM 630 C CA . ALA A 1 81 ? -4.426 -7.324 4.754 1 88.19 81 ALA A CA 1
ATOM 631 C C . ALA A 1 81 ? -4.293 -8.406 3.688 1 88.19 81 ALA A C 1
ATOM 633 O O . ALA A 1 81 ? -4.508 -9.594 3.965 1 88.19 81 ALA A O 1
ATOM 634 N N . GLU A 1 82 ? -3.859 -8.055 2.492 1 87.31 82 GLU A N 1
ATOM 635 C CA . GLU A 1 82 ? -3.885 -9.008 1.388 1 87.31 82 GLU A CA 1
ATOM 636 C C . GLU A 1 82 ? -2.48 -9.516 1.062 1 87.31 82 GLU A C 1
ATOM 638 O O . GLU A 1 82 ? -2.318 -10.453 0.277 1 87.31 82 GLU A O 1
ATOM 643 N N . ILE A 1 83 ? -1.55 -8.953 1.705 1 88.44 83 ILE A N 1
ATOM 644 C CA . ILE A 1 83 ? -0.168 -9.203 1.308 1 88.44 83 ILE A CA 1
ATOM 645 C C . ILE A 1 83 ? 0.234 -10.625 1.704 1 88.44 83 ILE A C 1
ATOM 647 O O . ILE A 1 83 ? 0.789 -11.367 0.893 1 88.44 83 ILE A O 1
ATOM 651 N N . PRO A 1 84 ? -0.097 -11.148 2.92 1 86.31 84 PRO A N 1
ATOM 652 C CA . PRO A 1 84 ? 0.313 -12.508 3.27 1 86.31 84 PRO A CA 1
ATOM 653 C C . PRO A 1 84 ? -0.304 -13.562 2.354 1 86.31 84 PRO A C 1
ATOM 655 O O . PRO A 1 84 ? 0.377 -14.508 1.947 1 86.31 84 PRO A O 1
ATOM 658 N N . GLU A 1 85 ? -1.56 -13.344 2.074 1 85.56 85 GLU A N 1
ATOM 659 C CA . GLU A 1 85 ? -2.225 -14.305 1.203 1 85.56 85 GLU A CA 1
ATOM 660 C C . GLU A 1 85 ? -1.642 -14.266 -0.207 1 85.56 85 GLU A C 1
ATOM 662 O O . GLU A 1 85 ? -1.498 -15.312 -0.853 1 85.56 85 GLU A O 1
ATOM 667 N N . GLN A 1 86 ? -1.437 -13.094 -0.692 1 85.44 86 GLN A N 1
ATOM 668 C CA . GLN A 1 86 ? -0.827 -12.969 -2.012 1 85.44 86 GLN A CA 1
ATOM 669 C C . GLN A 1 86 ? 0.575 -13.57 -2.029 1 85.44 86 GLN A C 1
ATOM 671 O O . GLN A 1 86 ? 0.99 -14.164 -3.029 1 85.44 86 GLN A O 1
ATOM 676 N N . PHE A 1 87 ? 1.225 -13.383 -0.948 1 84.25 87 PHE A N 1
ATOM 677 C CA . PHE A 1 87 ? 2.537 -14 -0.788 1 84.25 87 PHE A CA 1
ATOM 678 C C . PHE A 1 87 ? 2.439 -15.516 -0.875 1 84.25 87 PHE A C 1
ATOM 680 O O . PHE A 1 87 ? 3.223 -16.156 -1.583 1 84.25 87 PHE A O 1
ATOM 687 N N . LEU A 1 88 ? 1.51 -16.078 -0.194 1 82.94 88 LEU A N 1
ATOM 688 C CA . LEU A 1 88 ? 1.314 -17.516 -0.201 1 82.94 88 LEU A CA 1
ATOM 689 C C . LEU A 1 88 ? 0.952 -18.016 -1.598 1 82.94 88 LEU A C 1
ATOM 691 O O . LEU A 1 88 ? 1.448 -19.047 -2.041 1 82.94 88 LEU A O 1
ATOM 695 N N . SER A 1 89 ? 0.043 -17.219 -2.148 1 84.12 89 SER A N 1
ATOM 696 C CA . SER A 1 89 ? -0.357 -17.578 -3.504 1 84.12 89 SER A CA 1
ATOM 697 C C . SER A 1 89 ? 0.837 -17.578 -4.453 1 84.12 89 SER A C 1
ATOM 699 O O . SER A 1 89 ? 0.98 -18.484 -5.281 1 84.12 89 SER A O 1
ATOM 701 N N . TYR A 1 90 ? 1.646 -16.641 -4.363 1 82.38 90 TYR A N 1
ATOM 702 C CA . TYR A 1 90 ? 2.859 -16.547 -5.168 1 82.38 90 TYR A CA 1
ATOM 703 C C . TYR A 1 90 ? 3.775 -17.734 -4.91 1 82.38 90 TYR A C 1
ATOM 705 O O . TYR A 1 90 ? 4.32 -18.312 -5.848 1 82.38 90 TYR A O 1
ATOM 713 N N . MET A 1 91 ? 3.949 -18.094 -3.68 1 82.31 91 MET A N 1
ATOM 714 C CA . MET A 1 91 ? 4.805 -19.219 -3.316 1 82.31 91 MET A CA 1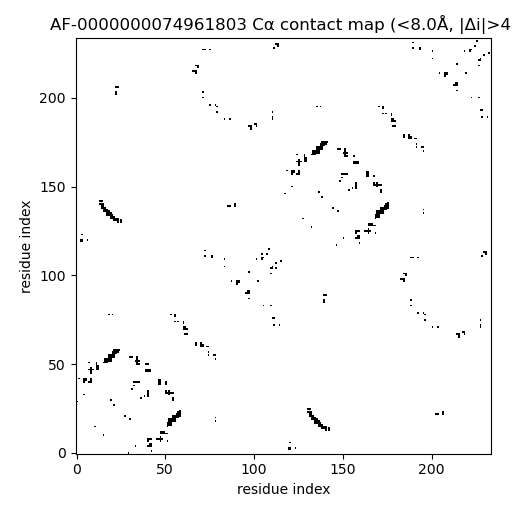
ATOM 715 C C . MET A 1 91 ? 4.293 -20.516 -3.938 1 82.31 91 MET A C 1
ATOM 717 O O . MET A 1 91 ? 5.062 -21.281 -4.523 1 82.31 91 MET A O 1
ATOM 721 N N . ARG A 1 92 ? 3.078 -20.703 -3.834 1 84.62 92 ARG A N 1
ATOM 722 C CA . ARG A 1 92 ? 2.463 -21.906 -4.379 1 84.62 92 ARG A CA 1
ATOM 723 C C . ARG A 1 92 ? 2.637 -21.969 -5.895 1 84.62 92 ARG A C 1
ATOM 725 O O . ARG A 1 92 ? 2.934 -23.031 -6.445 1 84.62 92 ARG A O 1
ATOM 732 N N . ALA A 1 93 ? 2.475 -20.906 -6.453 1 83.38 93 ALA A N 1
ATOM 733 C CA . ALA A 1 93 ? 2.613 -20.844 -7.906 1 83.38 93 ALA A CA 1
ATOM 734 C C . ALA A 1 93 ? 4.039 -21.172 -8.336 1 83.38 93 ALA A C 1
ATOM 736 O O . ALA A 1 93 ? 4.266 -21.672 -9.438 1 83.38 93 ALA A O 1
ATOM 737 N N . ARG A 1 94 ? 4.902 -20.984 -7.484 1 82.81 94 ARG A N 1
ATOM 738 C CA . ARG A 1 94 ? 6.301 -21.25 -7.797 1 82.81 94 ARG A CA 1
ATOM 739 C C . ARG A 1 94 ? 6.73 -22.609 -7.273 1 82.81 94 ARG A C 1
ATOM 741 O O . ARG A 1 94 ? 7.902 -22.984 -7.379 1 82.81 94 ARG A O 1
ATOM 748 N N . GLY A 1 95 ? 5.867 -23.203 -6.699 1 84 95 GLY A N 1
ATOM 749 C CA . GLY A 1 95 ? 6.16 -24.531 -6.191 1 84 95 GLY A CA 1
ATOM 750 C C . GLY A 1 95 ? 6.898 -24.516 -4.867 1 84 95 GLY A C 1
ATOM 751 O O . GLY A 1 95 ? 7.602 -25.469 -4.531 1 84 95 GLY A O 1
ATOM 752 N N . ILE A 1 96 ? 6.781 -23.453 -4.328 1 81 96 ILE A N 1
ATOM 753 C CA . ILE A 1 96 ? 7.43 -23.328 -3.027 1 81 96 ILE A CA 1
ATOM 754 C C . ILE A 1 96 ? 6.441 -23.688 -1.92 1 81 96 ILE A C 1
ATOM 756 O O . ILE A 1 96 ? 5.344 -23.141 -1.85 1 81 96 ILE A O 1
ATOM 760 N N . LYS A 1 97 ? 6.762 -24.672 -1.112 1 82.38 97 LYS A N 1
ATOM 761 C CA . LYS A 1 97 ? 5.91 -25.078 0.006 1 82.38 97 LYS A CA 1
ATOM 762 C C . LYS A 1 97 ? 6.148 -24.172 1.221 1 82.38 97 LYS A C 1
ATOM 764 O O . LYS A 1 97 ? 7.277 -24.062 1.696 1 82.38 97 LYS A O 1
ATOM 769 N N . PRO A 1 98 ? 5.016 -23.594 1.526 1 78.19 98 PRO A N 1
ATOM 770 C CA . PRO A 1 98 ? 5.195 -22.797 2.736 1 78.19 98 PRO A CA 1
ATOM 771 C C . PRO A 1 98 ? 5.621 -23.625 3.941 1 78.19 98 PRO A C 1
ATOM 773 O O . PRO A 1 98 ? 5.199 -24.781 4.078 1 78.19 98 PRO A O 1
ATOM 776 N N . SER A 1 99 ? 6.434 -23.062 4.727 1 78.69 99 SER A N 1
ATOM 777 C CA . SER A 1 99 ? 6.883 -23.766 5.93 1 78.69 99 SER A CA 1
ATOM 778 C C . SER A 1 99 ? 5.762 -23.875 6.957 1 78.69 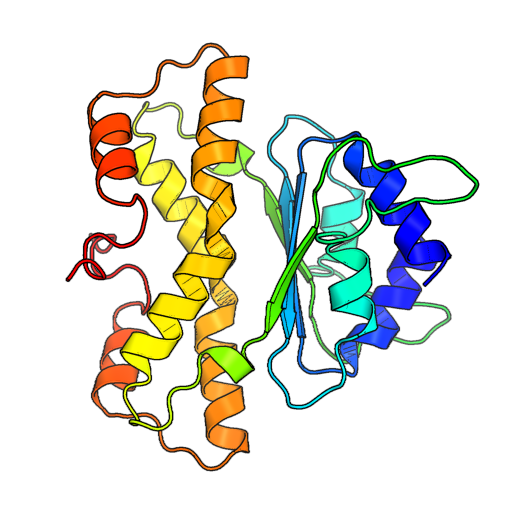99 SER A C 1
ATOM 780 O O . SER A 1 99 ? 4.77 -23.141 6.879 1 78.69 99 SER A O 1
ATOM 782 N N . LEU A 1 100 ? 5.988 -24.859 7.828 1 78.06 100 LEU A N 1
ATOM 783 C CA . LEU A 1 100 ? 5.035 -25.016 8.922 1 78.06 100 LEU A CA 1
ATOM 784 C C . LEU A 1 100 ? 4.945 -23.734 9.742 1 78.06 100 LEU A C 1
ATOM 786 O O . LEU A 1 100 ? 3.855 -23.344 10.172 1 78.06 100 LEU A O 1
ATOM 790 N N . ALA A 1 101 ? 5.973 -23.172 9.898 1 75.88 101 ALA A N 1
ATOM 791 C CA . ALA A 1 101 ? 6.023 -21.938 10.664 1 75.88 101 ALA A CA 1
ATOM 792 C C . ALA A 1 101 ? 5.172 -20.859 10.016 1 75.88 101 ALA A C 1
ATOM 794 O O . ALA A 1 101 ? 4.461 -20.109 10.703 1 75.88 101 ALA A O 1
ATOM 795 N N . TYR A 1 102 ? 5.227 -20.766 8.75 1 76.38 102 TYR A N 1
ATOM 796 C CA . TYR A 1 102 ? 4.426 -19.781 8.023 1 76.38 102 TYR A CA 1
ATOM 797 C C . TYR A 1 102 ? 2.939 -20.062 8.195 1 76.38 102 TYR A C 1
ATOM 799 O O . TYR A 1 102 ? 2.16 -19.141 8.477 1 76.38 102 TYR A O 1
ATOM 807 N N . LYS A 1 103 ? 2.65 -21.312 8.117 1 77.25 103 LYS A N 1
ATOM 808 C CA . LYS A 1 103 ? 1.247 -21.688 8.227 1 77.25 103 LYS A CA 1
ATOM 809 C C . LYS A 1 103 ? 0.688 -21.344 9.602 1 77.25 103 LYS A C 1
ATOM 811 O O . LYS A 1 103 ? -0.437 -20.844 9.711 1 77.25 103 LYS A O 1
ATOM 816 N N . VAL A 1 104 ? 1.491 -21.609 10.539 1 77.31 104 VAL A N 1
ATOM 817 C CA . VAL A 1 104 ? 1.066 -21.328 11.914 1 77.31 104 VAL A CA 1
ATOM 818 C C . VAL A 1 104 ? 0.92 -19.828 12.117 1 77.31 104 VAL A C 1
ATOM 820 O O . VAL A 1 104 ? -0.038 -19.359 12.742 1 77.31 104 VAL A O 1
ATOM 823 N N . SER A 1 105 ? 1.81 -19.078 11.586 1 74.38 105 SER A N 1
ATOM 824 C CA . SER A 1 105 ? 1.788 -17.625 11.742 1 74.38 105 SER A CA 1
ATOM 825 C C . SER A 1 105 ? 0.573 -17.016 11.047 1 74.38 105 SER A C 1
ATOM 827 O O . SER A 1 105 ? -0.051 -16.094 11.578 1 74.38 105 SER A O 1
ATOM 829 N N . MET A 1 106 ? 0.322 -17.562 9.953 1 73.75 106 MET A N 1
ATOM 830 C CA . MET A 1 106 ? -0.786 -17.016 9.18 1 73.75 106 MET A CA 1
ATOM 831 C C . MET A 1 106 ? -2.123 -17.312 9.852 1 73.75 106 MET A C 1
ATOM 833 O O . MET A 1 106 ? -3.086 -16.562 9.695 1 73.75 106 MET A O 1
ATOM 837 N N . THR A 1 107 ? -2.049 -18.422 10.484 1 72.06 107 THR A N 1
ATOM 838 C CA . THR A 1 107 ? -3.27 -18.797 11.188 1 72.06 107 THR A CA 1
ATOM 839 C C . THR A 1 107 ? -3.504 -17.891 12.383 1 72.06 107 THR A C 1
ATOM 841 O O . THR A 1 107 ? -4.648 -17.609 12.742 1 72.06 107 THR A O 1
ATOM 844 N N . ASN A 1 108 ? -2.363 -17.469 13.039 1 63.22 108 ASN A N 1
ATOM 845 C CA . ASN A 1 108 ? -2.498 -16.625 14.219 1 63.22 108 ASN A CA 1
ATOM 846 C C . ASN A 1 108 ? -2.48 -15.148 13.852 1 63.22 108 ASN A C 1
ATOM 848 O O . ASN A 1 108 ? -2.648 -14.289 14.719 1 63.22 108 ASN A O 1
ATOM 852 N N . GLY A 1 109 ? -2.461 -14.883 12.688 1 57.59 109 GLY A N 1
ATOM 853 C CA . GLY A 1 109 ? -2.359 -13.516 12.188 1 57.59 109 GLY A CA 1
ATOM 854 C C . GLY A 1 109 ? -0.933 -13.094 11.891 1 57.59 109 GLY A C 1
ATOM 855 O O . GLY A 1 109 ? -0.053 -13.203 12.742 1 57.59 109 GLY A O 1
ATOM 856 N N . PRO A 1 110 ? -0.567 -13.273 10.711 1 53.91 110 PRO A N 1
ATOM 857 C CA . PRO A 1 110 ? 0.829 -13.18 10.281 1 53.91 110 PRO A CA 1
ATOM 858 C C . PRO A 1 110 ? 1.598 -12.078 11.008 1 53.91 110 PRO A C 1
ATOM 860 O O . PRO A 1 110 ? 2.738 -12.289 11.43 1 53.91 110 PRO A O 1
ATOM 863 N N . LEU A 1 111 ? 1.331 -10.898 10.531 1 54.12 111 LEU A N 1
ATOM 864 C CA . LEU A 1 111 ? 2.301 -9.844 10.781 1 54.12 111 LEU A CA 1
ATOM 865 C C . LEU A 1 111 ? 2.281 -9.422 12.25 1 54.12 111 LEU A C 1
ATOM 867 O O . LEU A 1 111 ? 3.287 -8.945 12.781 1 54.12 111 LEU A O 1
ATOM 871 N N . PHE A 1 112 ? 1.056 -9.453 12.984 1 51.34 112 PHE A N 1
ATOM 872 C CA . PHE A 1 112 ? 1.062 -8.695 14.227 1 51.34 112 PHE A CA 1
ATOM 873 C C . PHE A 1 112 ? 0.979 -9.625 15.43 1 51.34 112 PHE A C 1
ATOM 875 O O . PHE A 1 112 ? -0.105 -9.859 15.969 1 51.34 112 PHE A O 1
ATOM 882 N N . PRO A 1 113 ? 1.737 -10.633 15.383 1 42.25 113 PRO A N 1
ATOM 883 C CA . PRO A 1 113 ? 1.53 -11.328 16.656 1 42.25 113 PRO A CA 1
ATOM 884 C C . PRO A 1 113 ? 1.287 -10.375 17.812 1 42.25 113 PRO A C 1
ATOM 886 O O . PRO A 1 113 ? 0.531 -10.703 18.734 1 42.25 113 PRO A O 1
ATOM 889 N N . LEU A 1 114 ? 2.223 -9.477 17.969 1 40 114 LEU A N 1
ATOM 890 C CA . LEU A 1 114 ? 2.105 -8.648 19.156 1 40 114 LEU A CA 1
ATOM 891 C C . LEU A 1 114 ? 0.782 -7.891 19.172 1 40 114 LEU A C 1
ATOM 893 O O . LEU A 1 114 ? 0.45 -7.227 20.156 1 40 114 LEU A O 1
ATOM 897 N N . MET A 1 115 ? 0.265 -7.578 18.047 1 35.97 115 MET A N 1
ATOM 898 C CA . MET A 1 115 ? -1.034 -6.918 18.156 1 35.97 115 MET A CA 1
ATOM 899 C C . MET A 1 115 ? -2.109 -7.914 18.578 1 35.97 115 MET A C 1
ATOM 901 O O . MET A 1 115 ? -3.295 -7.574 18.625 1 35.97 115 MET A O 1
ATOM 905 N N . ALA A 1 116 ? -1.865 -8.992 18.531 1 32.47 116 ALA A N 1
ATOM 906 C CA . ALA A 1 116 ? -2.85 -9.914 19.094 1 32.47 116 ALA A CA 1
ATOM 907 C C . ALA A 1 116 ? -3.238 -9.5 20.516 1 32.47 116 ALA A C 1
ATOM 909 O O . ALA A 1 116 ? -2.436 -8.906 21.234 1 32.47 116 ALA A O 1
ATOM 910 N N . ASP A 1 117 ? -4.633 -9.711 20.828 1 30.84 117 ASP A N 1
ATOM 911 C CA . ASP A 1 117 ? -5.227 -9.43 22.141 1 30.84 117 ASP A CA 1
ATOM 912 C C . ASP A 1 117 ? -4.32 -9.914 23.266 1 30.84 117 ASP A C 1
ATOM 914 O O . ASP A 1 117 ? -3.691 -10.969 23.156 1 30.84 117 ASP A O 1
ATOM 918 N N . MET B 1 1 ? 0.828 5.512 -19.484 1 76.75 1 MET B N 1
ATOM 919 C CA . MET B 1 1 ? 1.813 6.062 -18.562 1 76.75 1 MET B CA 1
ATOM 920 C C . MET B 1 1 ? 1.587 7.555 -18.344 1 76.75 1 MET B C 1
ATOM 922 O O . MET B 1 1 ? 1.526 8.023 -17.203 1 76.75 1 MET B O 1
ATOM 926 N N . ALA B 1 2 ? 1.309 8.219 -19.531 1 79.31 2 ALA B N 1
ATOM 927 C CA . ALA B 1 2 ? 1.132 9.664 -19.406 1 79.31 2 ALA B CA 1
ATOM 928 C C . ALA B 1 2 ? -0.069 10 -18.531 1 79.31 2 ALA B C 1
ATOM 930 O O . ALA B 1 2 ? 0.019 10.852 -17.641 1 79.31 2 ALA B O 1
ATOM 931 N N . GLN B 1 3 ? -1.062 9.258 -18.672 1 84.06 3 GLN B N 1
ATOM 932 C CA . GLN B 1 3 ? -2.287 9.531 -17.922 1 84.06 3 GLN B CA 1
ATOM 933 C C . GLN B 1 3 ? -2.125 9.172 -16.453 1 84.06 3 GLN B C 1
ATOM 935 O O . GLN B 1 3 ? -2.611 9.883 -15.578 1 84.06 3 GLN B O 1
ATOM 940 N N . THR B 1 4 ? -1.376 8.195 -16.281 1 88.94 4 THR B N 1
ATOM 941 C CA . THR B 1 4 ? -1.13 7.781 -14.906 1 88.94 4 THR B CA 1
ATOM 942 C C . THR B 1 4 ? -0.271 8.812 -14.18 1 88.94 4 THR B C 1
ATOM 944 O O . THR B 1 4 ? -0.531 9.133 -13.016 1 88.94 4 THR B O 1
ATOM 947 N N . LYS B 1 5 ? 0.65 9.32 -14.898 1 92.5 5 LYS B N 1
ATOM 948 C CA . LYS B 1 5 ? 1.511 10.344 -14.305 1 92.5 5 LYS B CA 1
ATOM 949 C C . LYS B 1 5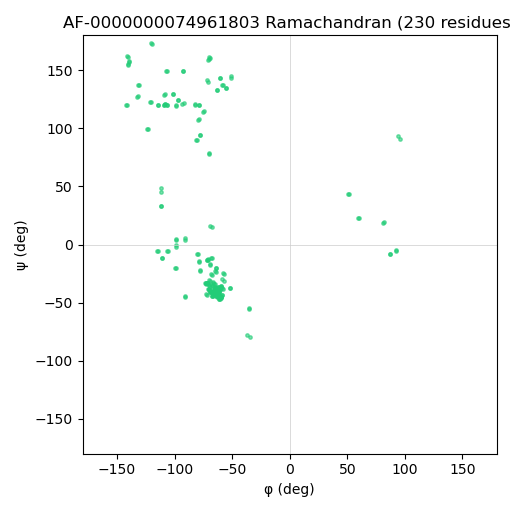 ? 0.713 11.586 -13.938 1 92.5 5 LYS B C 1
ATOM 951 O O . LYS B 1 5 ? 0.925 12.18 -12.875 1 92.5 5 LYS B O 1
ATOM 956 N N . GLU B 1 6 ? -0.194 11.875 -14.828 1 92.38 6 GLU B N 1
ATOM 957 C CA . GLU B 1 6 ? -1.039 13.031 -14.531 1 92.38 6 GLU B CA 1
ATOM 958 C C . GLU B 1 6 ? -1.861 12.805 -13.266 1 92.38 6 GLU B C 1
ATOM 960 O O . GLU B 1 6 ? -1.992 13.711 -12.438 1 92.38 6 GLU B O 1
ATOM 965 N N . SER B 1 7 ? -2.393 11.656 -13.203 1 90.62 7 SER B N 1
ATOM 966 C CA . SER B 1 7 ? -3.201 11.32 -12.039 1 90.62 7 SER B CA 1
ATOM 967 C C . SER B 1 7 ? -2.377 11.383 -10.758 1 90.62 7 SER B C 1
ATOM 969 O O . SER B 1 7 ? -2.854 11.867 -9.727 1 90.62 7 SER B O 1
ATOM 971 N N . ILE B 1 8 ? -1.199 10.938 -10.859 1 92.38 8 ILE B N 1
ATOM 972 C CA . ILE B 1 8 ? -0.322 10.93 -9.695 1 92.38 8 ILE B CA 1
ATOM 973 C C . ILE B 1 8 ? 0.048 12.359 -9.312 1 92.38 8 ILE B C 1
ATOM 975 O O . ILE B 1 8 ? 0.04 12.711 -8.133 1 92.38 8 ILE B O 1
ATOM 979 N N . VAL B 1 9 ? 0.31 13.172 -10.289 1 93.81 9 VAL B N 1
ATOM 980 C CA . VAL B 1 9 ? 0.662 14.57 -10.047 1 93.81 9 VAL B CA 1
ATOM 981 C C . VAL B 1 9 ? -0.498 15.281 -9.359 1 93.81 9 VAL B C 1
ATOM 983 O O . VAL B 1 9 ? -0.295 16 -8.383 1 93.81 9 VAL B O 1
ATOM 986 N N . ASN B 1 10 ? -1.68 15.008 -9.789 1 90.75 10 ASN B N 1
ATOM 987 C CA . ASN B 1 10 ? -2.855 15.625 -9.195 1 90.75 10 ASN B CA 1
ATOM 988 C C . ASN B 1 10 ? -3.113 15.102 -7.785 1 90.75 10 ASN B C 1
ATOM 990 O O . ASN B 1 10 ? -3.486 15.859 -6.891 1 90.75 10 ASN B O 1
ATOM 994 N N . ALA B 1 11 ? -2.893 13.852 -7.625 1 90.19 11 ALA B N 1
ATOM 995 C CA . ALA B 1 11 ? -3.119 13.227 -6.328 1 90.19 11 ALA B CA 1
ATOM 996 C C . ALA B 1 11 ? -2.113 13.719 -5.293 1 90.19 11 ALA B C 1
ATOM 998 O O . ALA B 1 11 ? -2.408 13.758 -4.098 1 90.19 11 ALA B O 1
ATOM 999 N N . SER B 1 12 ? -1.022 14.141 -5.742 1 91.38 12 SER B N 1
ATOM 1000 C CA . SER B 1 12 ? 0.059 14.539 -4.848 1 91.38 12 SER B CA 1
ATOM 1001 C C . SER B 1 12 ? -0.303 15.805 -4.074 1 91.38 12 SER B C 1
ATOM 1003 O O . SER B 1 12 ? 0.368 16.156 -3.102 1 91.38 12 SER B O 1
ATOM 1005 N N . LYS B 1 13 ? -1.365 16.438 -4.496 1 89.44 13 LYS B N 1
ATOM 1006 C CA . LYS B 1 13 ? -1.844 17.625 -3.795 1 89.44 13 LYS B CA 1
ATOM 1007 C C . LYS B 1 13 ? -2.621 17.25 -2.539 1 89.44 13 LYS B C 1
ATOM 1009 O O . LYS B 1 13 ? -2.893 18.094 -1.69 1 89.44 13 LYS B O 1
ATOM 1014 N N . PHE B 1 14 ? -2.984 16.016 -2.453 1 84.94 14 PHE B N 1
ATOM 1015 C CA . PHE B 1 14 ? -3.77 15.523 -1.325 1 84.94 14 PHE B CA 1
ATOM 1016 C C . PHE B 1 14 ? -2.908 14.68 -0.394 1 84.94 14 PHE B C 1
ATOM 1018 O O . PHE B 1 14 ? -1.897 14.117 -0.817 1 84.94 14 PHE B O 1
ATOM 1025 N N . PRO B 1 15 ? -3.221 14.672 0.906 1 85.94 15 PRO B N 1
ATOM 1026 C CA . PRO B 1 15 ? -2.473 13.859 1.867 1 85.94 15 PRO B CA 1
ATOM 1027 C C . PRO B 1 15 ? -2.73 12.367 1.699 1 85.94 15 PRO B C 1
ATOM 1029 O O . PRO B 1 15 ? -3.486 11.773 2.475 1 85.94 15 PRO B O 1
ATOM 1032 N N . MET B 1 16 ? -2.061 11.766 0.653 1 89 16 MET B N 1
ATOM 1033 C CA . MET B 1 16 ? -2.24 10.336 0.425 1 89 16 MET B CA 1
ATOM 1034 C C . MET B 1 16 ? -0.924 9.68 0.024 1 89 16 MET B C 1
ATOM 1036 O O . MET B 1 16 ? 0.045 10.367 -0.298 1 89 16 MET B O 1
ATOM 1040 N N . LEU B 1 17 ? -0.915 8.414 0.175 1 92 17 LEU B N 1
ATOM 1041 C CA . LEU B 1 17 ? 0.199 7.566 -0.237 1 92 17 LEU B CA 1
ATOM 1042 C C . LEU B 1 17 ? -0.295 6.379 -1.055 1 92 17 LEU B C 1
ATOM 1044 O O . LEU B 1 17 ? -1.337 5.797 -0.745 1 92 17 LEU B O 1
ATOM 1048 N N . ILE B 1 18 ? 0.45 6.113 -2.123 1 94.62 18 ILE B N 1
ATOM 1049 C CA . ILE B 1 18 ? 0.149 4.957 -2.961 1 94.62 18 ILE B CA 1
ATOM 1050 C C . ILE B 1 18 ? 1.289 3.945 -2.873 1 94.62 18 ILE B C 1
ATOM 1052 O O . ILE B 1 18 ? 2.439 4.27 -3.176 1 94.62 18 ILE B O 1
ATOM 1056 N N . ILE B 1 19 ? 0.992 2.744 -2.424 1 95.06 19 ILE B N 1
ATOM 1057 C CA . ILE B 1 19 ? 1.955 1.65 -2.348 1 95.06 19 ILE B CA 1
ATOM 1058 C C . ILE B 1 19 ? 1.618 0.592 -3.395 1 95.06 19 ILE B C 1
ATOM 1060 O O . ILE B 1 19 ? 0.489 0.101 -3.449 1 95.06 19 ILE B O 1
ATOM 1064 N N . THR B 1 20 ? 2.545 0.369 -4.25 1 95.25 20 THR B N 1
ATOM 1065 C CA . THR B 1 20 ? 2.375 -0.659 -5.27 1 95.25 20 THR B CA 1
ATOM 1066 C C . THR B 1 20 ? 3.268 -1.861 -4.98 1 95.25 20 THR B C 1
ATOM 1068 O O . THR B 1 20 ? 4.488 -1.725 -4.871 1 95.25 20 THR B O 1
ATOM 1071 N N . VAL B 1 21 ? 2.68 -2.971 -4.824 1 93.31 21 VAL B N 1
ATOM 1072 C CA . VAL B 1 21 ? 3.404 -4.207 -4.555 1 93.31 21 VAL B CA 1
ATOM 1073 C C . VAL B 1 21 ? 3.406 -5.09 -5.801 1 93.31 21 VAL B C 1
ATOM 1075 O O . VAL B 1 21 ? 2.344 -5.469 -6.301 1 93.31 21 VAL B O 1
ATOM 1078 N N . GLY B 1 22 ? 4.547 -5.41 -6.312 1 92 22 GLY B N 1
ATOM 1079 C CA . GLY B 1 22 ? 4.699 -6.312 -7.441 1 92 22 GLY B CA 1
ATOM 1080 C C . GLY B 1 22 ? 5.055 -7.73 -7.035 1 92 22 GLY B C 1
ATOM 1081 O O . GLY B 1 22 ? 6.125 -7.969 -6.465 1 92 22 GLY B O 1
ATOM 1082 N N . MET B 1 23 ? 4.316 -8.781 -7.289 1 80.69 23 MET B N 1
ATOM 1083 C CA . MET B 1 23 ? 4.48 -10.141 -6.77 1 80.69 23 MET B CA 1
ATOM 1084 C C . MET B 1 23 ? 5.184 -11.031 -7.785 1 80.69 23 MET B C 1
ATOM 1086 O O . MET B 1 23 ? 5.75 -12.062 -7.426 1 80.69 23 MET B O 1
ATOM 1090 N N . GLY B 1 24 ? 5.258 -10.797 -8.977 1 74.56 24 GLY B N 1
ATOM 1091 C CA . GLY B 1 24 ? 5.773 -11.734 -9.969 1 74.56 24 GLY B CA 1
ATOM 1092 C C . GLY B 1 24 ? 6.973 -11.195 -10.727 1 74.56 24 GLY B C 1
ATOM 1093 O O . GLY B 1 24 ? 7.512 -10.141 -10.383 1 74.56 24 GLY B O 1
ATOM 1094 N N . PRO B 1 25 ? 7.473 -12.156 -11.508 1 75.62 25 PRO B N 1
ATOM 1095 C CA . PRO B 1 25 ? 8.648 -11.82 -12.305 1 75.62 25 PRO B CA 1
ATOM 1096 C C . PRO B 1 25 ? 8.344 -10.828 -13.422 1 75.62 25 PRO B C 1
ATOM 1098 O O . PRO B 1 25 ? 9.195 -10.555 -14.266 1 75.62 25 PRO B O 1
ATOM 1101 N N . ALA B 1 26 ? 7.262 -10.227 -13.289 1 78.88 26 ALA B N 1
ATOM 1102 C CA . ALA B 1 26 ? 6.902 -9.281 -14.344 1 78.88 26 ALA B CA 1
ATOM 1103 C C . ALA B 1 26 ? 7.812 -8.055 -14.312 1 78.88 26 ALA B C 1
ATOM 1105 O O . ALA B 1 26 ? 8.609 -7.887 -13.391 1 78.88 26 ALA B O 1
ATOM 1106 N N . GLU B 1 27 ? 7.75 -7.398 -15.539 1 82.56 27 GLU B N 1
ATOM 1107 C CA . GLU B 1 27 ? 8.492 -6.148 -15.617 1 82.56 27 GLU B CA 1
ATOM 1108 C C . GLU B 1 27 ? 7.73 -5.004 -14.961 1 82.56 27 GLU B C 1
ATOM 1110 O O . GLU B 1 27 ? 6.602 -4.699 -15.352 1 82.56 27 GLU B O 1
ATOM 1115 N N . PHE B 1 28 ? 8.367 -4.438 -13.953 1 86.56 28 PHE B N 1
ATOM 1116 C CA . PHE B 1 28 ? 7.711 -3.369 -13.203 1 86.56 28 PHE B CA 1
ATOM 1117 C C . PHE B 1 28 ? 8.406 -2.035 -13.445 1 86.56 28 PHE B C 1
ATOM 1119 O O . PHE B 1 28 ? 8.438 -1.176 -12.562 1 86.56 28 PHE B O 1
ATOM 1126 N N . ASP B 1 29 ? 8.914 -1.933 -14.703 1 87.5 29 ASP B N 1
ATOM 1127 C CA . ASP B 1 29 ? 9.641 -0.706 -15.023 1 87.5 29 ASP B CA 1
ATOM 1128 C C . ASP B 1 29 ? 8.734 0.516 -14.898 1 87.5 29 ASP B C 1
ATOM 1130 O O . ASP B 1 29 ? 9.172 1.573 -14.438 1 87.5 29 ASP B O 1
ATOM 1134 N N . ALA B 1 30 ? 7.555 0.366 -15.32 1 87.81 30 ALA B N 1
ATOM 1135 C CA . ALA B 1 30 ? 6.609 1.476 -15.25 1 87.81 30 ALA B CA 1
ATOM 1136 C C . ALA B 1 30 ? 6.332 1.866 -13.797 1 87.81 30 ALA B C 1
ATOM 1138 O O . ALA B 1 30 ? 6.234 3.053 -13.477 1 87.81 30 ALA B O 1
ATOM 1139 N N . MET B 1 31 ? 6.254 0.859 -12.914 1 90.12 31 MET B N 1
ATOM 1140 C CA . MET B 1 31 ? 5.984 1.128 -11.508 1 90.12 31 MET B CA 1
ATOM 1141 C C . MET B 1 31 ? 7.191 1.772 -10.836 1 90.12 31 MET B C 1
ATOM 1143 O O . MET B 1 31 ? 7.039 2.621 -9.953 1 90.12 31 MET B O 1
ATOM 1147 N N . VAL B 1 32 ? 8.352 1.385 -11.289 1 90.38 32 VAL B N 1
ATOM 1148 C CA . VAL B 1 32 ? 9.586 1.981 -10.789 1 90.38 32 VAL B CA 1
ATOM 1149 C C . VAL B 1 32 ? 9.648 3.451 -11.195 1 90.38 32 VAL B C 1
ATOM 1151 O O . VAL B 1 32 ? 10.078 4.301 -10.414 1 90.38 32 VAL B O 1
ATOM 1154 N N . GLU B 1 33 ? 9.219 3.705 -12.375 1 90 33 GLU B N 1
ATOM 1155 C CA . GLU B 1 33 ? 9.195 5.086 -12.852 1 90 33 GLU B CA 1
ATOM 1156 C C . GLU B 1 33 ? 8.195 5.926 -12.062 1 90 33 GLU B C 1
ATOM 1158 O O . GLU B 1 33 ? 8.492 7.062 -11.688 1 90 33 GLU B O 1
ATOM 1163 N N . LEU B 1 34 ? 7.074 5.391 -11.812 1 91.56 34 LEU B N 1
ATOM 1164 C CA . LEU B 1 34 ? 6.031 6.113 -11.094 1 91.56 34 LEU B CA 1
ATOM 1165 C C . LEU B 1 34 ? 6.453 6.383 -9.656 1 91.56 34 LEU B C 1
ATOM 1167 O O . LEU B 1 34 ? 5.957 7.316 -9.023 1 91.56 34 LEU B O 1
ATOM 1171 N N . ASP B 1 35 ? 7.238 5.48 -9.055 1 90.69 35 ASP B N 1
ATOM 1172 C CA . ASP B 1 35 ? 7.766 5.664 -7.711 1 90.69 35 ASP B CA 1
ATOM 1173 C C . ASP B 1 35 ? 8.594 6.945 -7.617 1 90.69 35 ASP B C 1
ATOM 1175 O O . ASP B 1 35 ? 8.672 7.562 -6.551 1 90.69 35 ASP B O 1
ATOM 1179 N N . GLY B 1 36 ? 9.156 7.445 -8.727 1 85 36 GLY B N 1
ATOM 1180 C CA . GLY B 1 36 ? 9.82 8.734 -8.852 1 85 36 GLY B CA 1
ATOM 1181 C C . GLY B 1 36 ? 11.008 8.883 -7.918 1 85 36 GLY B C 1
ATOM 1182 O O . GLY B 1 36 ? 11.289 9.984 -7.434 1 85 36 GLY B O 1
ATOM 1183 N N . ASP B 1 37 ? 11.617 7.766 -7.449 1 79.94 37 ASP B N 1
ATOM 1184 C CA . ASP B 1 37 ? 12.75 7.855 -6.531 1 79.94 37 ASP B CA 1
ATOM 1185 C C . ASP B 1 37 ? 13.906 8.625 -7.164 1 79.94 37 ASP B C 1
ATOM 1187 O O . ASP B 1 37 ? 14.57 9.422 -6.496 1 79.94 37 ASP B O 1
ATOM 1191 N N . ASP B 1 38 ? 14.102 8.484 -8.43 1 82.94 38 ASP B N 1
ATOM 1192 C CA . ASP B 1 38 ? 15.211 9.133 -9.125 1 82.94 38 ASP B CA 1
ATOM 1193 C C . ASP B 1 38 ? 14.797 10.5 -9.672 1 82.94 38 ASP B C 1
ATOM 1195 O O . ASP B 1 38 ? 15.523 11.484 -9.508 1 82.94 38 ASP B O 1
ATOM 1199 N N . VAL B 1 39 ? 13.617 10.492 -10.289 1 85.69 39 VAL B N 1
ATOM 1200 C CA . VAL B 1 39 ? 13.078 11.727 -10.859 1 85.69 39 VAL B CA 1
ATOM 1201 C C . VAL B 1 39 ? 11.625 11.898 -10.438 1 85.69 39 VAL B C 1
ATOM 1203 O O . VAL B 1 39 ? 10.789 11.016 -10.656 1 85.69 39 VAL B O 1
ATOM 1206 N N . ARG B 1 40 ? 11.422 13.07 -9.906 1 92.44 40 ARG B N 1
ATOM 1207 C CA . ARG B 1 40 ? 10.062 13.391 -9.484 1 92.44 40 ARG B CA 1
ATOM 1208 C C . ARG B 1 40 ? 9.078 13.234 -10.641 1 92.44 40 ARG B C 1
ATOM 1210 O O . ARG B 1 40 ? 9.359 13.656 -11.766 1 92.44 40 ARG B O 1
ATOM 1217 N N . VAL B 1 41 ? 7.918 12.57 -10.336 1 93.56 41 VAL B N 1
ATOM 1218 C CA . VAL B 1 41 ? 6.891 12.375 -11.359 1 93.56 41 VAL B CA 1
ATOM 1219 C C . VAL B 1 41 ? 6.352 13.727 -11.812 1 93.56 41 VAL B C 1
ATOM 1221 O O . VAL B 1 41 ? 6.117 14.617 -11 1 93.56 41 VAL B O 1
ATOM 1224 N N . SER B 1 42 ? 6.262 13.867 -13.102 1 94.5 42 SER B N 1
ATOM 1225 C CA . SER B 1 42 ? 5.758 15.109 -13.664 1 94.5 42 SER B CA 1
ATOM 1226 C C . SER B 1 42 ? 4.859 14.844 -14.875 1 94.5 42 SER B C 1
ATOM 1228 O O . SER B 1 42 ? 4.887 13.758 -15.445 1 94.5 42 SER B O 1
ATOM 1230 N N . PHE B 1 43 ? 3.998 15.812 -15.07 1 93.12 43 PHE B N 1
ATOM 1231 C CA . PHE B 1 43 ? 3.104 15.773 -16.219 1 93.12 43 PHE B CA 1
ATOM 1232 C C . PHE B 1 43 ? 2.922 17.156 -16.812 1 93.12 43 PHE B C 1
ATOM 1234 O O . PHE B 1 43 ? 2.473 18.078 -16.125 1 93.12 43 PHE B O 1
ATOM 1241 N N . ARG B 1 44 ? 3.307 17.344 -18.141 1 94.31 44 ARG B N 1
ATOM 1242 C CA . ARG B 1 44 ? 3.205 18.609 -18.859 1 94.31 44 ARG B CA 1
ATOM 1243 C C . ARG B 1 44 ? 3.846 19.734 -18.062 1 94.31 44 ARG B C 1
ATOM 1245 O O . ARG B 1 44 ? 3.232 20.797 -17.875 1 94.31 44 ARG B O 1
ATOM 1252 N N . GLY B 1 45 ? 5.023 19.453 -17.5 1 93.69 45 GLY B N 1
ATOM 1253 C CA . GLY B 1 45 ? 5.805 20.484 -16.844 1 93.69 45 GLY B CA 1
ATOM 1254 C C . GLY B 1 45 ? 5.426 20.672 -15.391 1 93.69 45 GLY B C 1
ATOM 1255 O O . GLY B 1 45 ? 6.07 21.453 -14.672 1 93.69 45 GLY B O 1
ATOM 1256 N N . LYS B 1 46 ? 4.41 20.047 -15.016 1 94.75 46 LYS B N 1
ATOM 1257 C CA . LYS B 1 46 ? 4.008 20.141 -13.617 1 94.75 46 LYS B CA 1
ATOM 1258 C C . LYS B 1 46 ? 4.523 18.953 -12.805 1 94.75 46 LYS B C 1
ATOM 1260 O O . LYS B 1 46 ? 4.27 17.797 -13.164 1 94.75 46 LYS B O 1
ATOM 1265 N N . TYR B 1 47 ? 5.227 19.281 -11.789 1 94.62 47 TYR B N 1
ATOM 1266 C CA . TYR B 1 47 ? 5.801 18.234 -10.953 1 94.62 47 TYR B CA 1
ATOM 1267 C C . TYR B 1 47 ? 4.875 17.906 -9.789 1 94.62 47 TYR B C 1
ATOM 1269 O O . TYR B 1 47 ? 4.141 18.766 -9.297 1 94.62 47 TYR B O 1
ATOM 1277 N N . ALA B 1 48 ? 4.973 16.562 -9.398 1 95 48 ALA B N 1
ATOM 1278 C CA . ALA B 1 48 ? 4.254 16.172 -8.195 1 95 48 ALA B CA 1
ATOM 1279 C C . ALA B 1 48 ? 4.707 17 -6.992 1 95 48 ALA B C 1
ATOM 1281 O O . ALA B 1 48 ? 5.902 17.266 -6.828 1 95 48 ALA B O 1
ATOM 1282 N N . GLN B 1 49 ? 3.711 17.422 -6.199 1 91.12 49 GLN B N 1
ATOM 1283 C CA . GLN B 1 49 ? 4.02 18.234 -5.031 1 91.12 49 GLN B CA 1
ATOM 1284 C C . GLN B 1 49 ? 4.781 17.438 -3.98 1 91.12 49 GLN B C 1
ATOM 1286 O O . GLN B 1 49 ? 5.625 17.984 -3.266 1 91.12 49 GLN B O 1
ATOM 1291 N N . ARG B 1 50 ? 4.469 16.203 -3.869 1 87.5 50 ARG B N 1
ATOM 1292 C CA . ARG B 1 50 ? 5.117 15.297 -2.936 1 87.5 50 ARG B CA 1
ATOM 1293 C C . ARG B 1 50 ? 5.34 13.93 -3.572 1 87.5 50 ARG B C 1
ATOM 1295 O O . ARG B 1 50 ? 4.715 13.602 -4.586 1 87.5 50 ARG B O 1
ATOM 1302 N N . ASP B 1 51 ? 6.297 13.258 -2.988 1 90 51 ASP B N 1
ATOM 1303 C CA . ASP B 1 51 ? 6.488 11.867 -3.373 1 90 51 ASP B CA 1
ATOM 1304 C C . ASP B 1 51 ? 5.469 10.961 -2.689 1 90 51 ASP B C 1
ATOM 1306 O O . ASP B 1 51 ? 5.57 10.695 -1.488 1 90 51 ASP B O 1
ATOM 1310 N N . ILE B 1 52 ? 4.492 10.5 -3.588 1 91.69 52 ILE B N 1
ATOM 1311 C CA . ILE B 1 52 ? 3.393 9.82 -2.916 1 91.69 52 ILE B CA 1
ATOM 1312 C C . ILE B 1 52 ? 3.381 8.344 -3.311 1 91.69 52 ILE B C 1
ATOM 1314 O O . ILE B 1 52 ? 2.576 7.562 -2.795 1 91.69 52 ILE B O 1
ATOM 1318 N N . VAL B 1 53 ? 4.238 7.887 -4.242 1 94.5 53 VAL B N 1
ATOM 1319 C CA . VAL B 1 53 ? 4.195 6.508 -4.73 1 94.5 53 VAL B CA 1
ATOM 1320 C C . VAL B 1 53 ? 5.402 5.738 -4.199 1 94.5 53 VAL B C 1
ATOM 1322 O O . VAL B 1 53 ? 6.531 6.242 -4.227 1 94.5 53 VAL B O 1
ATOM 1325 N N . GLN B 1 54 ? 5.156 4.613 -3.631 1 93.5 54 GLN B N 1
ATOM 1326 C CA . GLN B 1 54 ? 6.176 3.668 -3.184 1 93.5 54 GLN B CA 1
ATOM 1327 C C . GLN B 1 54 ? 6.008 2.312 -3.863 1 93.5 54 GLN B C 1
ATOM 1329 O O . GLN B 1 54 ? 4.926 1.719 -3.816 1 93.5 54 GLN B O 1
ATOM 1334 N N . PHE B 1 55 ? 7.02 1.862 -4.543 1 94.88 55 PHE B N 1
ATOM 1335 C CA . PHE B 1 55 ? 6.988 0.553 -5.184 1 94.88 55 PHE B CA 1
ATOM 1336 C C . PHE B 1 55 ? 7.762 -0.471 -4.363 1 94.88 55 PHE B C 1
ATOM 1338 O O . PHE B 1 55 ? 8.906 -0.227 -3.975 1 94.88 55 PHE B O 1
ATOM 1345 N N . VAL B 1 56 ? 7.125 -1.636 -4.09 1 93.25 56 VAL B N 1
ATOM 1346 C CA . VAL B 1 56 ? 7.719 -2.717 -3.312 1 93.25 56 VAL B CA 1
ATOM 1347 C C . VAL B 1 56 ? 7.707 -4.008 -4.125 1 93.25 56 VAL B C 1
ATOM 1349 O O . VAL B 1 56 ? 6.668 -4.664 -4.246 1 93.25 56 VAL B O 1
ATOM 1352 N N . PRO B 1 57 ? 8.906 -4.309 -4.727 1 90.25 57 PRO B N 1
ATOM 1353 C CA . PRO B 1 57 ? 8.984 -5.559 -5.492 1 90.25 57 PRO B CA 1
ATOM 1354 C C . PRO B 1 57 ? 9.07 -6.793 -4.598 1 90.25 57 PRO B C 1
ATOM 1356 O O . PRO B 1 57 ? 10.102 -7.031 -3.963 1 90.25 57 PRO B O 1
ATOM 1359 N N . PHE B 1 58 ? 8.117 -7.582 -4.629 1 82.25 58 PHE B N 1
ATOM 1360 C CA . PHE B 1 58 ? 7.957 -8.766 -3.789 1 82.25 58 PHE B CA 1
ATOM 1361 C C . PHE B 1 58 ? 9.117 -9.734 -3.996 1 82.25 58 PHE B C 1
ATOM 1363 O O . PHE B 1 58 ? 9.602 -10.344 -3.041 1 82.25 58 PHE B O 1
ATOM 1370 N N . ARG B 1 59 ? 9.539 -9.805 -5.172 1 78.88 59 ARG B N 1
ATOM 1371 C CA . ARG B 1 59 ? 10.531 -10.805 -5.539 1 78.88 59 ARG B CA 1
ATOM 1372 C C . ARG B 1 59 ? 11.852 -10.562 -4.809 1 78.88 59 ARG B C 1
ATOM 1374 O O . ARG B 1 59 ? 12.625 -11.5 -4.586 1 78.88 59 ARG B O 1
ATOM 1381 N N . ASP B 1 60 ? 12.031 -9.383 -4.352 1 82.12 60 ASP B N 1
ATOM 1382 C CA . ASP B 1 60 ? 13.289 -9.039 -3.703 1 82.12 60 ASP B CA 1
ATOM 1383 C C . ASP B 1 60 ? 13.32 -9.531 -2.26 1 82.12 60 ASP B C 1
ATOM 1385 O O . ASP B 1 60 ? 14.383 -9.57 -1.632 1 82.12 60 ASP B O 1
ATOM 1389 N N . TYR B 1 61 ? 12.227 -9.992 -1.851 1 77.94 61 TYR B N 1
ATOM 1390 C CA . TYR B 1 61 ? 12.172 -10.344 -0.436 1 77.94 61 TYR B CA 1
ATOM 1391 C C . TYR B 1 61 ? 12.086 -11.852 -0.247 1 77.94 61 TYR B C 1
ATOM 1393 O O . TYR B 1 61 ? 12.18 -12.352 0.877 1 77.94 61 TYR B O 1
ATOM 1401 N N . ILE B 1 62 ? 11.844 -12.43 -1.316 1 73.62 62 ILE B N 1
ATOM 1402 C CA . ILE B 1 62 ? 11.773 -13.883 -1.21 1 73.62 62 ILE B CA 1
ATOM 1403 C C . ILE B 1 62 ? 13.188 -14.461 -1.138 1 73.62 62 ILE B C 1
ATOM 1405 O O . ILE B 1 62 ? 14.008 -14.219 -2.023 1 73.62 62 ILE B O 1
ATOM 1409 N N . ASP B 1 63 ? 13.539 -14.625 0.167 1 67.19 63 ASP B N 1
ATOM 1410 C CA . ASP B 1 63 ? 14.859 -15.195 0.416 1 67.19 63 ASP B CA 1
ATOM 1411 C C . ASP B 1 63 ? 14.891 -16.672 0.044 1 67.19 63 ASP B C 1
ATOM 1413 O O . ASP B 1 63 ? 13.875 -17.375 0.149 1 67.19 63 ASP B O 1
ATOM 1417 N N . LYS B 1 64 ? 16 -17.016 -0.543 1 64.38 64 LYS B N 1
ATOM 1418 C CA . LYS B 1 64 ? 16.25 -18.406 -0.928 1 64.38 64 LYS B CA 1
ATOM 1419 C C . LYS B 1 64 ? 16.453 -19.297 0.3 1 64.38 64 LYS B C 1
ATOM 1421 O O . LYS B 1 64 ? 16.359 -20.516 0.209 1 64.38 64 LYS B O 1
ATOM 1426 N N . THR B 1 65 ? 16.688 -18.734 1.343 1 66.94 65 THR B N 1
ATOM 1427 C CA . THR B 1 65 ? 17 -19.531 2.512 1 66.94 65 THR B CA 1
ATOM 1428 C C . THR B 1 65 ? 15.766 -20.266 3.023 1 66.94 65 THR B C 1
ATOM 1430 O O . THR B 1 65 ? 15.883 -21.219 3.797 1 66.94 65 THR B O 1
ATOM 1433 N N . GLY B 1 66 ? 14.656 -19.859 2.52 1 72.25 66 GLY B N 1
ATOM 1434 C CA . GLY B 1 66 ? 13.453 -20.594 2.857 1 72.25 66 GLY B CA 1
ATOM 1435 C C . GLY B 1 66 ? 12.734 -20.047 4.07 1 72.25 66 GLY B C 1
ATOM 1436 O O . GLY B 1 66 ? 11.695 -20.578 4.477 1 72.25 66 GLY B O 1
ATOM 1437 N N . ASN B 1 67 ? 13.328 -19.078 4.691 1 79.94 67 ASN B N 1
ATOM 1438 C CA . ASN B 1 67 ? 12.602 -18.453 5.793 1 79.94 67 ASN B CA 1
ATOM 1439 C C . ASN B 1 67 ? 11.586 -17.438 5.293 1 79.94 67 ASN B C 1
ATOM 1441 O O . ASN B 1 67 ? 11.875 -16.234 5.238 1 79.94 67 ASN B O 1
ATOM 1445 N N . HIS B 1 68 ? 10.414 -17.891 5.059 1 81.38 68 HIS B N 1
ATOM 1446 C CA . HIS B 1 68 ? 9.375 -17.078 4.418 1 81.38 68 HIS B CA 1
ATOM 1447 C C . HIS B 1 68 ? 8.75 -16.109 5.406 1 81.38 68 HIS B C 1
ATOM 1449 O O . HIS B 1 68 ? 8.164 -15.102 5.004 1 81.38 68 HIS B O 1
ATOM 1455 N N . ILE B 1 69 ? 8.891 -16.5 6.656 1 80.44 69 ILE B N 1
ATOM 1456 C CA . ILE B 1 69 ? 8.398 -15.594 7.684 1 80.44 69 ILE B CA 1
ATOM 1457 C C . ILE B 1 69 ? 9.25 -14.32 7.703 1 80.44 69 ILE B C 1
ATOM 1459 O O . ILE B 1 69 ? 8.719 -13.211 7.762 1 80.44 69 ILE B O 1
ATOM 1463 N N . LEU B 1 70 ? 10.5 -14.531 7.637 1 81.5 70 LEU B N 1
ATOM 1464 C CA . LEU B 1 70 ? 11.414 -13.391 7.598 1 81.5 70 LEU B CA 1
ATOM 1465 C C . LEU B 1 70 ? 11.211 -12.578 6.324 1 81.5 70 LEU B C 1
ATOM 1467 O O . LEU B 1 70 ? 11.266 -11.352 6.355 1 81.5 70 LEU B O 1
ATOM 1471 N N . SER B 1 71 ? 10.945 -13.203 5.238 1 84.75 71 SER B N 1
ATOM 1472 C CA . SER B 1 71 ? 10.695 -12.516 3.975 1 84.75 71 SER B CA 1
ATOM 1473 C C . SER B 1 71 ? 9.453 -11.641 4.055 1 84.75 71 SER B C 1
ATOM 1475 O O . SER B 1 71 ? 9.469 -10.492 3.615 1 84.75 71 SER B O 1
ATOM 1477 N N . LEU B 1 72 ? 8.43 -12.211 4.633 1 84.75 72 LEU B N 1
ATOM 1478 C CA . LEU B 1 72 ? 7.188 -11.469 4.777 1 84.75 72 LEU B CA 1
ATOM 1479 C C . LEU B 1 72 ? 7.375 -10.266 5.699 1 84.75 72 LEU B C 1
ATOM 1481 O O . LEU B 1 72 ? 6.848 -9.188 5.434 1 84.75 72 LEU B O 1
ATOM 1485 N N . ALA B 1 73 ? 8.133 -10.453 6.691 1 84.06 73 ALA B N 1
ATOM 1486 C CA . ALA B 1 73 ? 8.406 -9.367 7.633 1 84.06 73 ALA B CA 1
ATOM 1487 C C . ALA B 1 73 ? 9.156 -8.227 6.953 1 84.06 73 ALA B C 1
ATOM 1489 O O . ALA B 1 73 ? 8.883 -7.055 7.215 1 84.06 73 ALA B O 1
ATOM 1490 N N . ARG B 1 74 ? 10.055 -8.57 6.121 1 85.81 74 ARG B N 1
ATOM 1491 C CA . ARG B 1 74 ? 10.812 -7.559 5.391 1 85.81 74 ARG B CA 1
ATOM 1492 C C . ARG B 1 74 ? 9.93 -6.824 4.391 1 85.81 74 ARG B C 1
ATOM 1494 O O . ARG B 1 74 ? 10.039 -5.605 4.234 1 85.81 74 ARG B O 1
ATOM 1501 N N . LEU B 1 75 ? 9.109 -7.613 3.777 1 88.06 75 LEU B N 1
ATOM 1502 C CA . LEU B 1 75 ? 8.148 -7.012 2.854 1 88.06 75 LEU B CA 1
ATOM 1503 C C . LEU B 1 75 ? 7.227 -6.043 3.582 1 88.06 75 LEU B C 1
ATOM 1505 O O . LEU B 1 75 ? 7.012 -4.922 3.123 1 88.06 75 LEU B O 1
ATOM 1509 N N . ALA B 1 76 ? 6.723 -6.484 4.68 1 89.25 76 ALA B N 1
ATOM 1510 C CA . ALA B 1 76 ? 5.816 -5.652 5.465 1 89.25 76 ALA B CA 1
ATOM 1511 C C . ALA B 1 76 ? 6.508 -4.383 5.945 1 89.25 76 ALA B C 1
ATOM 1513 O O . ALA B 1 76 ? 5.91 -3.305 5.945 1 89.25 76 ALA B O 1
ATOM 1514 N N . LYS B 1 77 ? 7.672 -4.477 6.285 1 87.38 77 LYS B N 1
ATOM 1515 C CA . LYS B 1 77 ? 8.445 -3.316 6.723 1 87.38 77 LYS B CA 1
ATOM 1516 C C . LYS B 1 77 ? 8.523 -2.262 5.621 1 87.38 77 LYS B C 1
ATOM 1518 O O . LYS B 1 77 ? 8.336 -1.071 5.883 1 87.38 77 LYS B O 1
ATOM 1523 N N . ASP B 1 78 ? 8.797 -2.736 4.461 1 89.69 78 ASP B N 1
ATOM 1524 C CA . ASP B 1 78 ? 8.938 -1.793 3.357 1 89.69 78 ASP B CA 1
ATOM 1525 C C . ASP B 1 78 ? 7.582 -1.229 2.941 1 89.69 78 ASP B C 1
ATOM 1527 O O . ASP B 1 78 ? 7.48 -0.065 2.549 1 89.69 78 ASP B O 1
ATOM 1531 N N . VAL B 1 79 ? 6.547 -1.994 3.035 1 91.12 79 VAL B N 1
ATOM 1532 C CA . VAL B 1 79 ? 5.195 -1.542 2.713 1 91.12 79 VAL B CA 1
ATOM 1533 C C . VAL B 1 79 ? 4.766 -0.462 3.703 1 91.12 79 VAL B C 1
ATOM 1535 O O . VAL B 1 79 ? 4.16 0.54 3.314 1 91.12 79 VAL B O 1
ATOM 1538 N N . LEU B 1 80 ? 5.191 -0.564 4.887 1 91.31 80 LEU B N 1
ATOM 1539 C CA . LEU B 1 80 ? 4.742 0.356 5.926 1 91.31 80 LEU B CA 1
ATOM 1540 C C . LEU B 1 80 ? 5.762 1.466 6.148 1 91.31 80 LEU B C 1
ATOM 1542 O O . LEU B 1 80 ? 5.586 2.311 7.027 1 91.31 80 LEU B O 1
ATOM 1546 N N . ALA B 1 81 ? 6.727 1.518 5.426 1 88.19 81 ALA B N 1
ATOM 1547 C CA . ALA B 1 81 ? 7.918 2.318 5.684 1 88.19 81 ALA B CA 1
ATOM 1548 C C . ALA B 1 81 ? 7.555 3.773 5.969 1 88.19 81 ALA B C 1
ATOM 1550 O O . ALA B 1 81 ? 8.117 4.398 6.867 1 88.19 81 ALA B O 1
ATOM 1551 N N . GLU B 1 82 ? 6.559 4.305 5.281 1 87.31 82 GLU B N 1
ATOM 1552 C CA . GLU B 1 82 ? 6.285 5.738 5.383 1 87.31 82 GLU B CA 1
ATOM 1553 C C . GLU B 1 82 ? 5.031 6.004 6.207 1 87.31 82 GLU B C 1
ATOM 1555 O O . GLU B 1 82 ? 4.746 7.148 6.562 1 87.31 82 GLU B O 1
ATOM 1560 N N . ILE B 1 83 ? 4.395 4.973 6.562 1 88.38 83 ILE B N 1
ATOM 1561 C CA . ILE B 1 83 ? 3.068 5.129 7.148 1 88.38 83 ILE B CA 1
ATOM 1562 C C . ILE B 1 83 ? 3.191 5.691 8.562 1 88.38 83 ILE B C 1
ATOM 1564 O O . ILE B 1 83 ? 2.502 6.652 8.914 1 88.38 83 ILE B O 1
ATOM 1568 N N . PRO B 1 84 ? 4.133 5.238 9.438 1 86.25 84 PRO B N 1
ATOM 1569 C CA . PRO B 1 84 ? 4.215 5.797 10.789 1 86.25 84 PRO B CA 1
ATOM 1570 C C . PRO B 1 84 ? 4.562 7.285 10.789 1 86.25 84 PRO B C 1
ATOM 1572 O O . PRO B 1 84 ? 3.988 8.055 11.562 1 86.25 84 PRO B O 1
ATOM 1575 N N . GLU B 1 85 ? 5.477 7.602 9.922 1 85.62 85 GLU B N 1
ATOM 1576 C CA . GLU B 1 85 ? 5.863 9.008 9.859 1 85.62 85 GLU B CA 1
ATOM 1577 C C . GLU B 1 85 ? 4.719 9.875 9.352 1 85.62 85 GLU B C 1
ATOM 1579 O O . GLU B 1 85 ? 4.523 10.992 9.828 1 85.62 85 GLU B O 1
ATOM 1584 N N . GLN B 1 86 ? 4.074 9.398 8.344 1 85.25 86 GLN B N 1
ATOM 1585 C CA . GLN B 1 86 ? 2.926 10.141 7.836 1 85.25 86 GLN B CA 1
ATOM 1586 C C . GLN B 1 86 ? 1.829 10.25 8.891 1 85.25 86 GLN B C 1
ATOM 1588 O O . GLN B 1 86 ? 1.145 11.266 8.977 1 85.25 86 GLN B O 1
ATOM 1593 N N . PHE B 1 87 ? 1.706 9.203 9.617 1 84.31 87 PHE B N 1
ATOM 1594 C CA . PHE B 1 87 ? 0.769 9.203 10.734 1 84.31 87 PHE B CA 1
ATOM 1595 C C . PHE B 1 87 ? 1.132 10.289 11.742 1 84.31 87 PHE B C 1
ATOM 1597 O O . PHE B 1 87 ? 0.267 11.047 12.18 1 84.31 87 PHE B O 1
ATOM 1604 N N . LEU B 1 88 ? 2.367 10.367 12.07 1 83 88 LEU B N 1
ATOM 1605 C CA . LEU B 1 88 ? 2.838 11.367 13.023 1 83 88 LEU B CA 1
ATOM 1606 C C . LEU B 1 88 ? 2.625 12.773 12.484 1 83 88 LEU B C 1
ATOM 1608 O O . LEU B 1 88 ? 2.215 13.672 13.227 1 83 88 LEU B O 1
ATOM 1612 N N . SER B 1 89 ? 2.998 12.859 11.227 1 84.06 89 SER B N 1
ATOM 1613 C CA . SER B 1 89 ? 2.809 14.156 10.602 1 84.06 89 SER B CA 1
ATOM 1614 C C . SER B 1 89 ? 1.344 14.578 10.633 1 84.06 89 SER B C 1
ATOM 1616 O O . SER B 1 89 ? 1.032 15.742 10.914 1 84.06 89 SER B O 1
ATOM 1618 N N . TYR B 1 90 ? 0.492 13.734 10.359 1 82.38 90 TYR B N 1
ATOM 1619 C CA . TYR B 1 90 ? -0.943 13.984 10.414 1 82.38 90 TYR B CA 1
ATOM 1620 C C . TYR B 1 90 ? -1.372 14.391 11.82 1 82.38 90 TYR B C 1
ATOM 1622 O O . TYR B 1 90 ? -2.145 15.336 11.992 1 82.38 90 TYR B O 1
ATOM 1630 N N . MET B 1 91 ? -0.898 13.703 12.805 1 82.31 91 MET B N 1
ATOM 1631 C CA . MET B 1 91 ? -1.242 14 14.195 1 82.31 91 MET B CA 1
ATOM 1632 C C . MET B 1 91 ? -0.805 15.414 14.57 1 82.31 91 MET B C 1
ATOM 1634 O O . MET B 1 91 ? -1.578 16.172 15.164 1 82.31 91 MET B O 1
ATOM 1638 N N . ARG B 1 92 ? 0.333 15.711 14.195 1 84.75 92 ARG B N 1
ATOM 1639 C CA . ARG B 1 92 ? 0.873 17.031 14.5 1 84.75 92 ARG B CA 1
ATOM 1640 C C . ARG B 1 92 ? 0.05 18.125 13.836 1 84.75 92 ARG B C 1
ATOM 1642 O O . ARG B 1 92 ? -0.235 19.156 14.445 1 84.75 92 ARG B O 1
ATOM 1649 N N . ALA B 1 93 ? -0.297 17.859 12.695 1 83.44 93 ALA B N 1
ATOM 1650 C CA . ALA B 1 93 ? -1.087 18.844 11.953 1 83.44 93 ALA B CA 1
ATOM 1651 C C . ALA B 1 93 ? -2.447 19.062 12.609 1 83.44 93 ALA B C 1
ATOM 1653 O O . ALA B 1 93 ? -3.037 20.141 12.492 1 83.44 93 ALA B O 1
ATOM 1654 N N . ARG B 1 94 ? -2.846 18.141 13.32 1 82.94 94 ARG B N 1
ATOM 1655 C CA . ARG B 1 94 ? -4.145 18.234 13.977 1 82.94 94 ARG B CA 1
ATOM 1656 C C . ARG B 1 94 ? -3.992 18.672 15.43 1 82.94 94 ARG B C 1
ATOM 1658 O O . ARG B 1 94 ? -4.977 18.734 16.172 1 82.94 94 ARG B O 1
ATOM 1665 N N . GLY B 1 95 ? -2.857 18.812 15.75 1 83.94 95 GLY B N 1
ATOM 1666 C CA . GLY B 1 95 ? -2.604 19.25 17.109 1 83.94 95 GLY B CA 1
ATOM 1667 C C . GLY B 1 95 ? -2.641 18.125 18.125 1 83.94 95 GLY B C 1
ATOM 1668 O O . GLY B 1 95 ? -2.904 18.359 19.312 1 83.94 95 GLY B O 1
ATOM 1669 N N . ILE B 1 96 ? -2.5 17.094 17.594 1 81 96 ILE B N 1
ATOM 1670 C CA . ILE B 1 96 ? -2.496 15.93 18.484 1 81 96 ILE B CA 1
ATOM 1671 C C . ILE B 1 96 ? -1.061 15.586 18.875 1 81 96 ILE B C 1
ATOM 1673 O O . ILE B 1 96 ? -0.198 15.406 18.016 1 81 96 ILE B O 1
ATOM 1677 N N . LYS B 1 97 ? -0.767 15.602 20.172 1 82.5 97 LYS B N 1
ATOM 1678 C CA . LYS B 1 97 ? 0.56 15.242 20.656 1 82.5 97 LYS B CA 1
ATOM 1679 C C . LYS B 1 97 ? 0.716 13.727 20.766 1 82.5 97 LYS B C 1
ATOM 1681 O O . LYS B 1 97 ? -0.072 13.062 21.438 1 82.5 97 LYS B O 1
ATOM 1686 N N . PRO B 1 98 ? 1.727 13.328 20 1 78.44 98 PRO B N 1
ATOM 1687 C CA . PRO B 1 98 ? 1.947 11.891 20.141 1 78.44 98 PRO B CA 1
ATOM 1688 C C . PRO B 1 98 ? 2.293 11.477 21.578 1 78.44 98 PRO B C 1
ATOM 1690 O O . PRO B 1 98 ? 2.959 12.234 22.281 1 78.44 98 PRO B O 1
ATOM 1693 N N . SER B 1 99 ? 1.818 10.375 21.953 1 78.5 99 SER B N 1
ATOM 1694 C CA . SER B 1 99 ? 2.111 9.867 23.281 1 78.5 99 SER B CA 1
ATOM 1695 C C . SER B 1 99 ? 3.566 9.43 23.406 1 78.5 99 SER B C 1
ATOM 1697 O O . SER B 1 99 ? 4.238 9.219 22.391 1 78.5 99 SER B O 1
ATOM 1699 N N . LEU B 1 100 ? 3.961 9.383 24.672 1 78.25 100 LEU B N 1
ATOM 1700 C CA . LEU B 1 100 ? 5.309 8.891 24.922 1 78.25 100 LEU B CA 1
ATOM 1701 C C . LEU B 1 100 ? 5.48 7.473 24.391 1 78.25 100 LEU B C 1
ATOM 1703 O O . LEU B 1 100 ? 6.535 7.137 23.844 1 78.25 100 LEU B O 1
ATOM 1707 N N . ALA B 1 101 ? 4.535 6.777 24.516 1 75.69 101 ALA B N 1
ATOM 1708 C CA . ALA B 1 101 ? 4.57 5.395 24.047 1 75.69 101 ALA B CA 1
ATOM 1709 C C . ALA B 1 101 ? 4.789 5.34 22.547 1 75.69 101 ALA B C 1
ATOM 1711 O O . ALA B 1 101 ? 5.555 4.508 22.047 1 75.69 101 ALA B O 1
ATOM 1712 N N . TYR B 1 102 ? 4.164 6.191 21.844 1 76.19 102 TYR B N 1
ATOM 1713 C CA . TYR B 1 102 ? 4.328 6.246 20.391 1 76.19 102 TYR B CA 1
ATOM 1714 C C . TYR B 1 102 ? 5.762 6.613 20.016 1 76.19 102 TYR B C 1
ATOM 1716 O O . TYR B 1 102 ? 6.363 5.977 19.156 1 76.19 102 TYR B O 1
ATOM 1724 N N . LYS B 1 103 ? 6.238 7.559 20.75 1 77.69 103 LYS B N 1
ATOM 1725 C CA . LYS B 1 103 ? 7.594 8.023 20.453 1 77.69 103 LYS B CA 1
ATOM 1726 C C . LYS B 1 103 ? 8.617 6.906 20.672 1 77.69 103 LYS B C 1
ATOM 1728 O O . LYS B 1 103 ? 9.531 6.742 19.859 1 77.69 103 LYS B O 1
ATOM 1733 N N . VAL B 1 104 ? 8.383 6.227 21.719 1 77.19 104 VAL B N 1
ATOM 1734 C CA . VAL B 1 104 ? 9.297 5.141 22.047 1 77.19 104 VAL B CA 1
ATOM 1735 C C . VAL B 1 104 ? 9.195 4.039 21 1 77.19 104 VAL B C 1
ATOM 1737 O O . VAL B 1 104 ? 10.211 3.488 20.562 1 77.19 104 VAL B O 1
ATOM 1740 N N . SER B 1 105 ? 8.047 3.748 20.578 1 74.25 105 SER B N 1
ATOM 1741 C CA . SER B 1 105 ? 7.824 2.695 19.594 1 74.25 105 SER B CA 1
ATOM 1742 C C . SER B 1 105 ? 8.445 3.059 18.25 1 74.25 105 SER B C 1
ATOM 1744 O O . SER B 1 105 ? 9.031 2.203 17.578 1 74.25 105 SER B O 1
ATOM 1746 N N . MET B 1 106 ? 8.289 4.277 17.953 1 73.81 106 MET B N 1
ATOM 1747 C CA . MET B 1 106 ? 8.789 4.711 16.656 1 73.81 106 MET B CA 1
ATOM 1748 C C . MET B 1 106 ? 10.312 4.715 16.641 1 73.81 106 MET B C 1
ATOM 1750 O O . MET B 1 106 ? 10.93 4.535 15.586 1 73.81 106 MET B O 1
ATOM 1754 N N . THR B 1 107 ? 10.758 4.961 17.812 1 72.12 107 THR B N 1
ATOM 1755 C CA . THR B 1 107 ? 12.211 4.957 17.906 1 72.12 107 THR B CA 1
ATOM 1756 C C . THR B 1 107 ? 12.758 3.539 17.781 1 72.12 107 THR B C 1
ATOM 1758 O O . THR B 1 107 ? 13.852 3.34 17.25 1 72.12 107 THR B O 1
ATOM 1761 N N . ASN B 1 108 ? 11.984 2.559 18.312 1 63.62 108 ASN B N 1
ATOM 1762 C CA . ASN B 1 108 ? 12.453 1.179 18.266 1 63.62 108 ASN B CA 1
ATOM 1763 C C . ASN B 1 108 ? 11.977 0.467 17 1 63.62 108 ASN B C 1
ATOM 1765 O O . ASN B 1 108 ? 12.344 -0.683 16.766 1 63.62 108 ASN B O 1
ATOM 1769 N N . GLY B 1 109 ? 11.367 1.129 16.219 1 57.53 109 GLY B N 1
ATOM 1770 C CA . GLY B 1 109 ? 10.789 0.569 15.016 1 57.53 109 GLY B CA 1
ATOM 1771 C C . GLY B 1 109 ? 9.328 0.194 15.172 1 57.53 109 GLY B C 1
ATOM 1772 O O . GLY B 1 109 ? 8.969 -0.549 16.094 1 57.53 109 GLY B O 1
ATOM 1773 N N . PRO B 1 110 ? 8.508 1.101 14.867 1 53.62 110 PR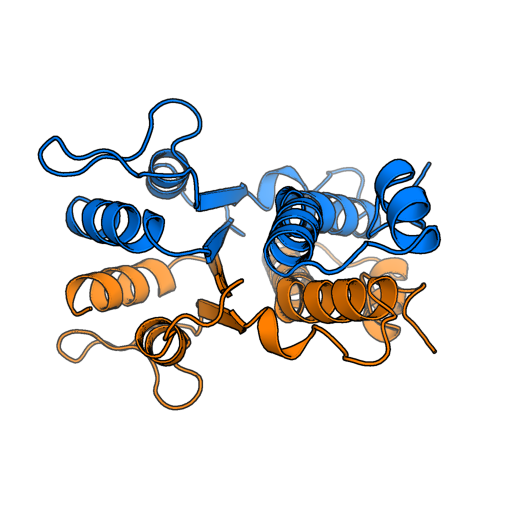O B N 1
ATOM 1774 C CA . PRO B 1 110 ? 7.078 1.035 15.18 1 53.62 110 PRO B CA 1
ATOM 1775 C C . PRO B 1 110 ? 6.527 -0.386 15.109 1 53.62 110 PRO B C 1
ATOM 1777 O O . PRO B 1 110 ? 5.785 -0.806 16 1 53.62 110 PRO B O 1
ATOM 1780 N N . LEU B 1 111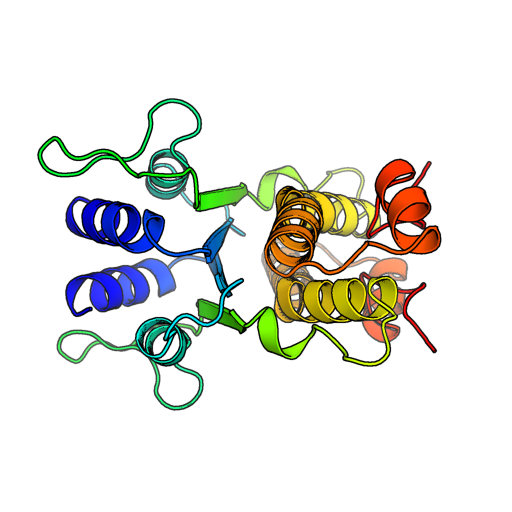 ? 6.277 -0.77 13.883 1 53.81 111 LEU B N 1
ATOM 1781 C CA . LEU B 1 111 ? 5.324 -1.857 13.695 1 53.81 111 LEU B CA 1
ATOM 1782 C C . LEU B 1 111 ? 5.902 -3.178 14.195 1 53.81 111 LEU B C 1
ATOM 1784 O O . LEU B 1 111 ? 5.156 -4.07 14.609 1 53.81 111 LEU B O 1
ATOM 1788 N N . PHE B 1 112 ? 7.297 -3.467 14.031 1 51.19 112 PHE B N 1
ATOM 1789 C CA . PHE B 1 112 ? 7.664 -4.871 14.148 1 51.19 112 PHE B CA 1
ATOM 1790 C C . PHE B 1 112 ? 8.484 -5.113 15.406 1 51.19 112 PHE B C 1
ATOM 1792 O O . PHE B 1 112 ? 9.719 -5.094 15.367 1 51.19 112 PHE B O 1
ATOM 1799 N N . PRO B 1 113 ? 7.992 -4.613 16.469 1 41.97 113 PRO B N 1
ATOM 1800 C CA . PRO B 1 113 ? 8.898 -5.039 17.531 1 41.97 113 PRO B CA 1
ATOM 1801 C C . PRO B 1 113 ? 9.469 -6.438 17.297 1 41.97 113 PRO B C 1
ATOM 1803 O O . PRO B 1 113 ? 10.609 -6.711 17.688 1 41.97 113 PRO B O 1
ATOM 1806 N N . LEU B 1 114 ? 8.547 -7.375 17.109 1 39.59 114 LEU B N 1
ATOM 1807 C CA . LEU B 1 114 ? 9.055 -8.742 17.031 1 39.59 114 LEU B CA 1
ATOM 1808 C C . LEU B 1 114 ? 10.094 -8.875 15.922 1 39.59 114 LEU B C 1
ATOM 1810 O O . LEU B 1 114 ? 10.719 -9.93 15.773 1 39.59 114 LEU B O 1
ATOM 1814 N N . MET B 1 115 ? 9.953 -8.117 14.875 1 35.56 115 MET B N 1
ATOM 1815 C CA . MET B 1 115 ? 11.008 -8.305 13.883 1 35.56 115 MET B CA 1
ATOM 1816 C C . MET B 1 115 ? 12.32 -7.711 14.375 1 35.56 115 MET B C 1
ATOM 1818 O O . MET B 1 115 ? 13.297 -7.645 13.625 1 35.56 115 MET B O 1
ATOM 1822 N N . ALA B 1 116 ? 12.297 -7.043 15.258 1 32.06 116 ALA B N 1
ATOM 1823 C CA . ALA B 1 116 ? 13.586 -6.637 15.805 1 32.06 116 ALA B CA 1
ATOM 1824 C C . ALA B 1 116 ? 14.484 -7.852 16.047 1 32.06 116 ALA B C 1
ATOM 1826 O O . ALA B 1 116 ? 13.992 -8.953 16.297 1 32.06 116 ALA B O 1
ATOM 1827 N N . ASP B 1 117 ? 15.891 -7.625 15.812 1 30.39 117 ASP B N 1
ATOM 1828 C CA . ASP B 1 117 ? 16.938 -8.625 16.016 1 30.39 117 ASP B CA 1
ATOM 1829 C C . ASP B 1 117 ? 16.719 -9.391 17.312 1 30.39 117 ASP B C 1
ATOM 1831 O O . ASP B 1 117 ? 16.312 -8.812 18.328 1 30.39 117 ASP B O 1
#

Organism: Mus spicilegus (NCBI:txid10103)

Secondary structure (DSSP, 8-state):
-HHHHHHHHHHTTSSEEEEEEE-SSS--HHHHHHHTSSS--EETTEEPSS--EEEEEGGGG--TTS-HHHHHHHHHHHHTTTHHHHHHHHHHHTTPPPPHHHHHHHHH-SS-STT--/-HHHHHHHHHHTTSSEEEEEEE-SSS--HHHHHHHTSSS--EETTEEPSS--EEEEEGGGG--TTS-HHHHHHHHHHHHTTTHHHHHHHHHHHTTPPPPHHHHHHHHH-SS-STT--

Radius of gyration: 17.88 Å; Cα contacts (8 Å, |Δi|>4): 322; chains: 2; bounding box: 36×46×47 Å

Sequence (234 aa):
MAQTKESIVNASKFPMLIITVGMGPAEFDAMVELDGDDVRVSFRGKYAQRDIVQFVPFRDYIDKTGNHILSLARLAKDVLAEIPEQFLSYMRARGIKPSLAYKVSMTNGPLFPLMADMAQTKESIVNASKFPMLIITVGMGPAEFDAMVELDGDDVRVSFRGKYAQRDIVQFVPFRDYIDKTGNHILSLARLAKDVLAEIPEQFLSYMRARGIKPSLAYKVSMTNGPLFPLMAD